Protein AF-A0A0G2G7Q8-F1 (afdb_monomer_lite)

Structure (mmCIF, N/CA/C/O backbone):
data_AF-A0A0G2G7Q8-F1
#
_entry.id   AF-A0A0G2G7Q8-F1
#
loop_
_atom_site.group_PDB
_atom_site.id
_atom_site.type_symbol
_atom_site.label_atom_id
_atom_site.label_alt_id
_atom_site.label_comp_id
_atom_site.label_asym_id
_atom_site.label_entity_id
_atom_site.label_seq_id
_atom_site.pdbx_PDB_ins_code
_atom_site.Cartn_x
_atom_site.Cartn_y
_atom_site.Cartn_z
_atom_site.occupancy
_atom_site.B_iso_or_equiv
_atom_site.auth_seq_id
_atom_site.auth_comp_id
_atom_site.auth_asym_id
_atom_site.auth_atom_id
_atom_site.pdbx_PDB_model_num
ATOM 1 N N . MET A 1 1 ? 34.595 -46.783 92.377 1.00 49.31 1 MET A N 1
ATOM 2 C CA . MET A 1 1 ? 34.638 -46.175 91.031 1.00 49.31 1 MET A CA 1
ATOM 3 C C . MET A 1 1 ? 33.370 -46.569 90.296 1.00 49.31 1 MET A C 1
ATOM 5 O O . MET A 1 1 ? 33.201 -47.749 90.044 1.00 49.31 1 MET A O 1
ATOM 9 N N . SER A 1 2 ? 32.476 -45.628 89.999 1.00 36.00 2 SER A N 1
ATOM 10 C CA . SER A 1 2 ? 31.637 -45.686 88.795 1.00 36.00 2 SER A CA 1
ATOM 11 C C . SER A 1 2 ? 31.012 -44.312 88.583 1.00 36.00 2 SER A C 1
ATOM 13 O O . SER A 1 2 ? 30.483 -43.715 89.517 1.00 36.00 2 SER A O 1
ATOM 15 N N . ALA A 1 3 ? 31.198 -43.805 87.373 1.00 39.19 3 ALA A N 1
ATOM 16 C CA . ALA A 1 3 ? 30.994 -42.434 86.949 1.00 39.19 3 ALA A CA 1
ATOM 17 C C . ALA A 1 3 ? 29.515 -42.079 86.729 1.00 39.19 3 ALA A C 1
ATOM 19 O O . ALA A 1 3 ? 28.705 -42.918 86.339 1.00 39.19 3 ALA A O 1
ATOM 20 N N . THR A 1 4 ? 29.195 -40.803 86.926 1.00 47.53 4 THR A N 1
ATOM 21 C CA . THR A 1 4 ? 27.983 -40.138 86.439 1.00 47.53 4 THR A CA 1
ATOM 22 C C . THR A 1 4 ? 28.027 -39.976 84.910 1.00 47.53 4 THR A C 1
ATOM 24 O O . THR A 1 4 ? 29.041 -39.500 84.395 1.00 47.53 4 THR A O 1
ATOM 27 N N . PRO A 1 5 ? 26.950 -40.297 84.164 1.00 52.66 5 PRO A N 1
ATOM 28 C CA . PRO A 1 5 ? 26.784 -39.867 82.778 1.00 52.66 5 PRO A CA 1
ATOM 29 C C . PRO A 1 5 ? 26.010 -38.530 82.667 1.00 52.66 5 PRO A C 1
ATOM 31 O O . PRO A 1 5 ? 25.337 -38.130 83.619 1.00 52.66 5 PRO A O 1
ATOM 34 N N . PRO A 1 6 ? 26.126 -37.821 81.524 1.00 49.38 6 PRO A N 1
ATOM 35 C CA . PRO A 1 6 ? 25.910 -36.376 81.422 1.00 49.38 6 PRO A CA 1
ATOM 36 C C . PRO A 1 6 ? 24.500 -35.948 80.965 1.00 49.38 6 PRO A C 1
ATOM 38 O O . PRO A 1 6 ? 23.664 -36.751 80.561 1.00 49.38 6 PRO A O 1
ATOM 41 N N . SER A 1 7 ? 24.288 -34.629 81.036 1.00 49.28 7 SER A N 1
ATOM 42 C CA . SER A 1 7 ? 23.071 -33.851 80.782 1.00 49.28 7 SER A CA 1
ATOM 43 C C . SER A 1 7 ? 22.406 -34.043 79.413 1.00 49.28 7 SER A C 1
ATOM 45 O O . SER A 1 7 ? 23.068 -34.107 78.378 1.00 49.28 7 SER A O 1
ATOM 47 N N . SER A 1 8 ? 21.073 -33.976 79.430 1.00 49.53 8 SER A N 1
ATOM 48 C CA . SER A 1 8 ? 20.151 -33.853 78.297 1.00 49.53 8 SER A CA 1
ATOM 49 C C . SER A 1 8 ? 20.511 -32.718 77.324 1.00 49.53 8 SER A C 1
ATOM 51 O O . SER A 1 8 ? 20.532 -31.551 77.716 1.00 49.53 8 SER A O 1
ATOM 53 N N . GLY A 1 9 ? 20.718 -33.047 76.047 1.00 52.66 9 GLY A N 1
ATOM 54 C CA . GLY A 1 9 ? 20.694 -32.072 74.950 1.00 52.66 9 GLY A CA 1
ATOM 55 C C . GLY A 1 9 ? 19.256 -31.651 74.595 1.00 52.66 9 GLY A C 1
ATOM 56 O O . GLY A 1 9 ? 18.321 -32.408 74.870 1.00 52.66 9 GLY A O 1
ATOM 57 N N . PRO A 1 10 ? 19.043 -30.463 74.000 1.00 52.91 10 PRO A N 1
ATOM 58 C CA . PRO A 1 10 ? 17.708 -30.006 73.627 1.00 52.91 10 PRO A CA 1
ATOM 59 C C . PRO A 1 10 ? 17.160 -30.866 72.478 1.00 52.91 10 PRO A C 1
ATOM 61 O O . PRO A 1 10 ? 17.842 -31.092 71.478 1.00 52.91 10 PRO A O 1
ATOM 64 N N . GLY A 1 11 ? 15.932 -31.367 72.639 1.00 56.50 11 GLY A N 1
ATOM 65 C CA . GLY A 1 11 ? 15.215 -32.114 71.604 1.00 56.50 11 GLY A CA 1
ATOM 66 C C . GLY A 1 11 ? 14.942 -31.275 70.344 1.00 56.50 11 GLY A C 1
ATOM 67 O O . GLY A 1 11 ? 15.096 -30.051 70.367 1.00 56.50 11 GLY A O 1
ATOM 68 N N . PRO A 1 12 ? 14.545 -31.913 69.229 1.00 54.25 12 PRO A N 1
ATOM 69 C CA . PRO A 1 12 ? 14.381 -31.236 67.949 1.00 54.25 12 PRO A CA 1
ATOM 70 C C . PRO A 1 12 ? 13.286 -30.164 68.027 1.00 54.25 12 PRO A C 1
ATOM 72 O O . PRO A 1 12 ? 12.197 -30.410 68.541 1.00 54.25 12 PRO A O 1
ATOM 75 N N . LEU A 1 13 ? 13.580 -28.974 67.496 1.00 55.88 13 LEU A N 1
ATOM 76 C CA . LEU A 1 13 ? 12.621 -27.879 67.350 1.00 55.88 13 LEU A CA 1
ATOM 77 C C . LEU A 1 13 ? 11.496 -28.309 66.398 1.00 55.88 13 LEU A C 1
ATOM 79 O O . LEU A 1 13 ? 11.631 -28.243 65.177 1.00 55.88 13 LEU A O 1
ATOM 83 N N . THR A 1 14 ? 10.375 -28.759 66.956 1.00 52.19 14 THR A N 1
ATOM 84 C CA . THR A 1 14 ? 9.129 -28.985 66.219 1.00 52.19 14 THR A CA 1
ATOM 85 C C . THR A 1 14 ? 8.563 -27.645 65.751 1.00 52.19 14 THR A C 1
ATOM 87 O O . THR A 1 14 ? 7.911 -26.934 66.514 1.00 52.19 14 THR A O 1
ATOM 90 N N . TYR A 1 15 ? 8.795 -27.299 64.484 1.00 55.34 15 TYR A N 1
ATOM 91 C CA . TYR A 1 15 ? 8.042 -26.248 63.803 1.00 55.34 15 TYR A CA 1
ATOM 92 C C . TYR A 1 15 ? 6.623 -26.760 63.545 1.00 55.34 15 TYR A C 1
ATOM 94 O O . TYR A 1 15 ? 6.392 -27.589 62.666 1.00 55.34 15 TYR A O 1
ATOM 102 N N . THR A 1 16 ? 5.661 -26.289 64.332 1.00 54.31 16 THR A N 1
ATOM 103 C CA . THR A 1 16 ? 4.241 -26.482 64.037 1.00 54.31 16 THR A CA 1
ATOM 104 C C . THR A 1 16 ? 3.874 -25.567 62.872 1.00 54.31 16 THR A C 1
ATOM 106 O O . THR A 1 16 ? 3.838 -24.347 63.013 1.00 54.31 16 THR A O 1
ATOM 109 N N . LEU A 1 17 ? 3.628 -26.153 61.697 1.00 53.44 17 LEU A N 1
ATOM 110 C CA . LEU A 1 17 ? 2.983 -25.456 60.585 1.00 53.44 17 LEU A CA 1
ATOM 111 C C . LEU A 1 17 ? 1.559 -25.104 61.026 1.00 53.44 17 LEU A C 1
ATOM 113 O O . LEU A 1 17 ? 0.657 -25.938 60.989 1.00 53.44 17 LEU A O 1
ATOM 117 N N . THR A 1 18 ? 1.361 -23.876 61.494 1.00 53.94 18 THR A N 1
ATOM 118 C CA . THR A 1 18 ? 0.029 -23.332 61.732 1.00 53.94 18 THR A CA 1
ATOM 119 C C . THR A 1 18 ? -0.669 -23.200 60.384 1.00 53.94 18 THR A C 1
ATOM 121 O O . THR A 1 18 ? -0.301 -22.377 59.546 1.00 53.94 18 THR A O 1
ATOM 124 N N . HIS A 1 19 ? -1.672 -24.049 60.143 1.00 59.44 19 HIS A N 1
ATOM 125 C CA . HIS A 1 19 ? -2.575 -23.853 59.017 1.00 59.44 19 HIS A CA 1
ATOM 126 C C . HIS A 1 19 ? -3.175 -22.443 59.117 1.00 59.44 19 HIS A C 1
ATOM 128 O O . HIS A 1 19 ? -3.567 -22.034 60.216 1.00 59.44 19 HIS A O 1
ATOM 134 N N . PRO A 1 20 ? -3.231 -21.680 58.011 1.00 62.59 20 PRO A N 1
ATOM 135 C CA . PRO A 1 20 ? -3.850 -20.367 58.039 1.00 62.59 20 PRO A CA 1
ATOM 136 C C . PRO A 1 20 ? -5.294 -20.518 58.541 1.00 62.59 20 PRO A C 1
ATOM 138 O O . PRO A 1 20 ? -5.969 -21.481 58.163 1.00 62.59 20 PRO A O 1
ATOM 141 N N . PRO A 1 21 ? -5.768 -19.615 59.416 1.00 67.62 21 PRO A N 1
ATOM 142 C CA . PRO A 1 21 ? -7.103 -19.721 59.984 1.00 67.62 21 PRO A CA 1
ATOM 143 C C . PRO A 1 21 ? -8.134 -19.751 58.854 1.00 67.62 21 PRO A C 1
ATOM 145 O O . PRO A 1 21 ? -8.119 -18.894 57.967 1.00 67.62 21 PRO A O 1
ATOM 148 N N . THR A 1 22 ? -9.028 -20.742 58.877 1.00 67.88 22 THR A N 1
ATOM 149 C CA . THR A 1 22 ? -10.177 -20.789 57.968 1.00 67.88 22 THR A CA 1
ATOM 150 C C . THR A 1 22 ? -10.951 -19.477 58.095 1.00 67.88 22 THR A C 1
ATOM 152 O O . THR A 1 22 ? -11.294 -19.099 59.221 1.00 67.88 22 THR A O 1
ATOM 155 N N . PRO A 1 23 ? -11.208 -18.761 56.985 1.00 68.56 23 PRO A N 1
ATOM 156 C CA . PRO A 1 23 ? -11.883 -17.476 57.042 1.00 68.56 23 PRO A CA 1
ATOM 157 C C . PRO A 1 23 ? -13.247 -17.656 57.703 1.00 68.56 23 PRO A C 1
ATOM 159 O O . PRO A 1 23 ? -14.003 -18.568 57.365 1.00 68.56 23 PRO A O 1
ATOM 162 N N . THR A 1 24 ? -13.562 -16.794 58.667 1.00 81.00 24 THR A N 1
ATOM 163 C CA . THR A 1 24 ? -14.881 -16.788 59.302 1.00 81.00 24 THR A CA 1
ATOM 164 C C . THR A 1 24 ? -15.963 -16.560 58.238 1.00 81.00 24 THR A C 1
ATOM 166 O O . THR A 1 24 ? -15.704 -15.884 57.239 1.00 81.00 24 THR A O 1
ATOM 169 N N . PRO A 1 25 ? -17.194 -17.071 58.419 1.00 82.62 25 PRO A N 1
ATOM 170 C CA . PRO A 1 25 ? -18.270 -16.899 57.437 1.00 82.62 25 PRO A CA 1
ATOM 171 C C . PRO A 1 25 ? -18.542 -15.421 57.099 1.00 82.62 25 PRO A C 1
ATOM 173 O O . PRO A 1 25 ? -18.862 -15.099 55.958 1.00 82.62 25 PRO A O 1
ATOM 176 N N . ALA A 1 26 ? -18.324 -14.509 58.053 1.00 80.94 26 ALA A N 1
ATOM 177 C CA . ALA A 1 26 ? -18.388 -13.065 57.828 1.00 80.94 26 ALA A CA 1
ATOM 178 C C . ALA A 1 26 ? -17.269 -12.547 56.903 1.00 80.94 26 ALA A C 1
ATOM 180 O O . ALA A 1 26 ? -17.533 -11.734 56.020 1.00 80.94 26 ALA A O 1
ATOM 181 N N . LEU A 1 27 ? -16.034 -13.040 57.063 1.00 84.06 27 LEU A N 1
ATOM 182 C CA . LEU A 1 27 ? -14.913 -12.695 56.187 1.00 84.06 27 LEU A CA 1
ATOM 183 C C . LEU A 1 27 ? -15.110 -13.275 54.780 1.00 84.06 27 LEU A C 1
ATOM 185 O O . LEU A 1 27 ? -14.869 -12.580 53.798 1.00 84.06 27 LEU A O 1
ATOM 189 N N . ALA A 1 28 ? -15.606 -14.510 54.670 1.00 83.25 28 ALA A N 1
ATOM 190 C CA . ALA A 1 28 ? -15.939 -15.121 53.385 1.00 83.25 28 ALA A CA 1
ATOM 191 C C . ALA A 1 28 ? -17.030 -14.326 52.645 1.00 83.25 28 ALA A C 1
ATOM 193 O O . ALA A 1 28 ? -16.873 -14.019 51.464 1.00 83.25 28 ALA A O 1
ATOM 194 N N . LEU A 1 29 ? -18.094 -13.917 53.346 1.00 89.19 29 LEU A N 1
ATOM 195 C CA . LEU A 1 29 ? -19.149 -13.076 52.778 1.00 89.19 29 LEU A CA 1
ATOM 196 C C . LEU A 1 29 ? -18.618 -11.699 52.355 1.00 89.19 29 LEU A C 1
ATOM 198 O O . LEU A 1 29 ? -18.940 -11.234 51.265 1.00 89.19 29 LEU A O 1
ATOM 202 N N . ALA A 1 30 ? -17.769 -11.068 53.170 1.00 89.19 30 ALA A N 1
ATOM 203 C CA . ALA A 1 30 ? -17.143 -9.791 52.831 1.00 89.19 30 ALA A CA 1
ATOM 204 C C . ALA A 1 30 ? -16.251 -9.897 51.582 1.00 89.19 30 ALA A C 1
ATOM 206 O O . ALA A 1 30 ? -16.303 -9.020 50.721 1.00 89.19 30 ALA A O 1
ATOM 207 N N . ILE A 1 31 ? -15.486 -10.985 51.440 1.00 89.19 31 ILE A N 1
ATOM 208 C CA . ILE A 1 31 ? -14.676 -11.261 50.244 1.00 89.19 31 ILE A CA 1
ATOM 209 C C . ILE A 1 31 ? -15.574 -11.444 49.015 1.00 89.19 31 ILE A C 1
ATOM 211 O O . ILE A 1 31 ? -15.288 -10.872 47.967 1.00 89.19 31 ILE A O 1
ATOM 215 N N . ILE A 1 32 ? -16.674 -12.192 49.132 1.00 91.25 32 ILE A N 1
ATOM 216 C CA . ILE A 1 32 ? -17.623 -12.394 48.026 1.00 91.25 32 ILE A CA 1
ATOM 217 C C . ILE A 1 32 ? -18.260 -11.065 47.608 1.00 91.25 32 ILE A C 1
ATOM 219 O O . ILE A 1 32 ? -18.296 -10.756 46.420 1.00 91.25 32 ILE A O 1
ATOM 223 N N . LEU A 1 33 ? -18.721 -10.254 48.561 1.00 92.81 33 LEU A N 1
ATOM 224 C CA . LEU A 1 33 ? -19.310 -8.944 48.274 1.00 92.81 33 LEU A CA 1
ATOM 225 C C . LEU A 1 33 ? -18.294 -7.992 47.637 1.00 92.81 33 LEU A C 1
ATOM 227 O O . LEU A 1 33 ? -18.633 -7.292 46.686 1.00 92.81 33 LEU A O 1
ATOM 231 N N . LEU A 1 34 ? -17.043 -8.006 48.106 1.00 93.19 34 LEU A N 1
ATOM 232 C CA . LEU A 1 34 ? -15.957 -7.240 47.504 1.00 93.19 34 LEU A CA 1
ATOM 233 C C . LEU A 1 34 ? -15.685 -7.696 46.066 1.00 93.19 34 LEU A C 1
ATOM 235 O O . LEU A 1 34 ? -15.544 -6.855 45.184 1.00 93.19 34 LEU A O 1
ATOM 239 N N . LEU A 1 35 ? -15.653 -9.007 45.811 1.00 91.00 35 LEU A N 1
ATOM 240 C CA . LEU A 1 35 ? -15.474 -9.563 44.469 1.00 91.00 35 LEU A CA 1
ATOM 241 C C . LEU A 1 35 ? -16.635 -9.197 43.544 1.00 91.00 35 LEU A C 1
ATOM 243 O O . LEU A 1 35 ? -16.388 -8.804 42.410 1.00 91.00 35 LEU A O 1
ATOM 247 N N . LEU A 1 36 ? -17.881 -9.271 44.017 1.00 91.69 36 LEU A N 1
ATOM 248 C CA . LEU A 1 36 ? -19.061 -8.872 43.246 1.00 91.69 36 LEU A CA 1
ATOM 249 C C . LEU A 1 36 ? -19.060 -7.371 42.949 1.00 91.69 36 LEU A C 1
ATOM 251 O O . LEU A 1 36 ? -19.348 -6.973 41.823 1.00 91.69 36 LEU A O 1
ATOM 255 N N . PHE A 1 37 ? -18.689 -6.539 43.924 1.00 91.38 37 PHE A N 1
ATOM 256 C CA . PHE A 1 37 ? -18.538 -5.099 43.733 1.00 91.38 37 PHE A CA 1
ATOM 257 C C . PHE A 1 37 ? -17.427 -4.779 42.727 1.00 91.38 37 PHE A C 1
ATOM 259 O O . PHE A 1 37 ? -17.620 -3.949 41.837 1.00 91.38 37 PHE A O 1
ATOM 266 N N . LEU A 1 38 ? -16.286 -5.468 42.818 1.00 86.25 38 LEU A N 1
ATOM 267 C CA . LEU A 1 38 ? -15.180 -5.324 41.874 1.00 86.25 38 LEU A CA 1
ATOM 268 C C . LEU A 1 38 ? -15.606 -5.770 40.467 1.00 86.25 38 LEU A C 1
ATOM 270 O O . LEU A 1 38 ? -15.371 -5.065 39.493 1.00 86.25 38 LEU A O 1
ATOM 274 N N . LEU A 1 39 ? -16.301 -6.903 40.350 1.00 82.69 39 LEU A N 1
ATOM 275 C CA . LEU A 1 39 ? -16.820 -7.406 39.079 1.00 82.69 39 LEU A CA 1
ATOM 276 C C . LEU A 1 39 ? -17.833 -6.427 38.470 1.00 82.69 39 LEU A C 1
ATOM 278 O O . LEU A 1 39 ? -17.778 -6.152 37.276 1.00 82.69 39 LEU A O 1
ATOM 282 N N . HIS A 1 40 ? -18.722 -5.860 39.288 1.00 82.81 40 HIS A N 1
ATOM 283 C CA . HIS A 1 40 ? -19.727 -4.892 38.858 1.00 82.81 40 HIS A CA 1
ATOM 284 C C . HIS A 1 40 ? -19.124 -3.542 38.453 1.00 82.81 40 HIS A C 1
ATOM 286 O O . HIS A 1 40 ? -19.565 -2.941 37.4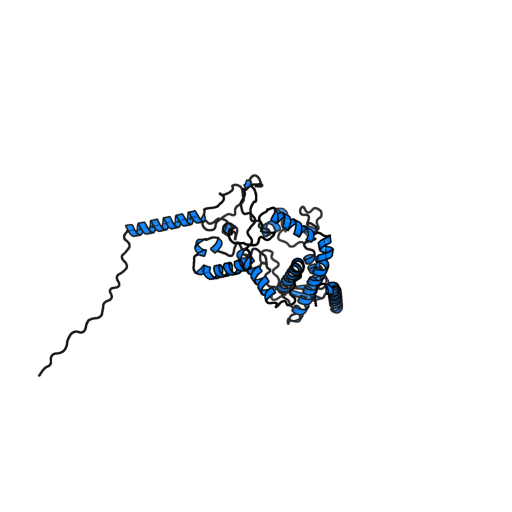76 1.00 82.81 40 HIS A O 1
ATOM 292 N N . THR A 1 41 ? -18.104 -3.056 39.164 1.00 78.94 41 THR A N 1
ATOM 293 C CA . THR A 1 41 ? -17.395 -1.822 38.787 1.00 78.94 41 THR A CA 1
ATOM 294 C C . THR A 1 41 ? -16.586 -2.016 37.511 1.00 78.94 41 THR A C 1
ATOM 296 O O . THR A 1 41 ? -16.630 -1.155 36.635 1.00 78.94 41 THR A O 1
ATOM 299 N N . LEU A 1 42 ? -15.921 -3.164 37.349 1.00 73.06 42 LEU A N 1
ATOM 300 C CA . LEU A 1 42 ? -15.232 -3.517 36.107 1.00 73.06 42 LEU A CA 1
ATOM 301 C C . LEU A 1 42 ? -16.197 -3.692 34.937 1.00 73.06 42 LEU A C 1
ATOM 303 O O . LEU A 1 42 ? -15.909 -3.207 33.847 1.00 73.06 42 LEU A O 1
ATOM 307 N N . TYR A 1 43 ? -17.351 -4.319 35.171 1.00 69.75 43 TYR A N 1
ATOM 308 C CA . TYR A 1 43 ? -18.438 -4.397 34.202 1.00 69.75 43 TYR A CA 1
ATOM 309 C C . TYR A 1 43 ? -18.902 -2.988 33.831 1.00 69.75 43 TYR A C 1
ATOM 311 O O . TYR A 1 43 ? -18.799 -2.589 32.685 1.00 69.75 43 TYR A O 1
ATOM 319 N N . THR A 1 44 ? -19.312 -2.161 34.787 1.00 70.06 44 THR A N 1
ATOM 320 C CA . THR A 1 44 ? -19.816 -0.813 34.488 1.00 70.06 44 THR A CA 1
ATOM 321 C C . THR A 1 44 ? -18.785 0.030 33.732 1.00 70.06 44 THR A C 1
ATOM 323 O O . THR A 1 44 ? -19.129 0.656 32.736 1.00 70.06 44 THR A O 1
ATOM 326 N N . HIS A 1 45 ? -17.509 -0.019 34.123 1.00 68.75 45 HIS A N 1
ATOM 327 C CA . HIS A 1 45 ? -16.439 0.708 33.438 1.00 68.75 45 HIS A CA 1
ATOM 328 C C . HIS A 1 45 ? -16.146 0.182 32.021 1.00 68.75 45 HIS A C 1
ATOM 330 O O . HIS A 1 45 ? -15.806 0.964 31.137 1.00 68.75 45 HIS A O 1
ATOM 336 N N . ALA A 1 46 ? -16.294 -1.124 31.781 1.00 57.69 46 ALA A N 1
ATOM 337 C CA . ALA A 1 46 ? -16.147 -1.705 30.446 1.00 57.69 46 ALA A CA 1
ATOM 338 C C . ALA A 1 46 ? -17.310 -1.334 29.500 1.00 57.69 46 ALA A C 1
ATOM 340 O O . ALA A 1 46 ? -17.123 -1.331 28.287 1.00 57.69 46 ALA A O 1
ATOM 341 N N . TYR A 1 47 ? -18.489 -0.999 30.040 1.00 57.28 47 TYR A N 1
ATOM 342 C CA . TYR A 1 47 ? -19.708 -0.710 29.268 1.00 57.28 47 TYR A CA 1
ATOM 343 C C . TYR A 1 47 ? -20.095 0.769 29.210 1.00 57.28 47 TYR A C 1
ATOM 345 O O . TYR A 1 47 ? -21.043 1.126 28.509 1.00 57.28 47 TYR A O 1
ATOM 353 N N . THR A 1 48 ? -19.399 1.649 29.928 1.00 60.34 48 THR A N 1
ATOM 354 C CA . THR A 1 48 ? -19.582 3.093 29.766 1.00 60.34 48 THR A CA 1
ATOM 355 C C . THR A 1 48 ? -19.097 3.521 28.385 1.00 60.34 48 THR A C 1
ATOM 357 O O . THR A 1 48 ? -17.905 3.448 28.093 1.00 60.34 48 THR A O 1
ATOM 360 N N . THR A 1 49 ? -20.018 3.981 27.541 1.00 57.16 49 THR A N 1
ATOM 361 C CA . THR A 1 49 ? -19.723 4.548 26.222 1.00 57.16 49 THR A CA 1
ATOM 362 C C . THR A 1 49 ? -20.029 6.046 26.211 1.00 57.16 49 THR A C 1
ATOM 364 O O . THR A 1 49 ? -20.945 6.505 26.891 1.00 57.16 49 THR A O 1
ATOM 367 N N . ASP A 1 50 ? -19.291 6.818 25.406 1.00 58.78 50 ASP A N 1
ATOM 368 C CA . ASP A 1 50 ? -19.561 8.257 25.225 1.00 58.78 50 ASP A CA 1
ATOM 369 C C . ASP A 1 50 ? -20.921 8.516 24.549 1.00 58.78 50 ASP A C 1
ATOM 371 O O . ASP A 1 50 ? -21.523 9.579 24.716 1.00 58.78 50 ASP A O 1
ATOM 375 N N . HIS A 1 51 ? -21.409 7.541 23.774 1.00 61.81 51 HIS A N 1
ATOM 376 C CA . HIS A 1 51 ? -22.684 7.596 23.069 1.00 61.81 51 HIS A CA 1
ATOM 377 C C . HIS A 1 51 ? -23.480 6.302 23.309 1.00 61.81 51 HIS A C 1
ATOM 379 O O . HIS A 1 51 ? -22.920 5.216 23.118 1.00 61.81 51 HIS A O 1
ATOM 385 N N . PRO A 1 52 ? -24.763 6.383 23.711 1.00 64.75 52 PRO A N 1
ATOM 386 C CA . PRO A 1 52 ? -25.623 5.212 23.851 1.00 64.75 52 PRO A CA 1
ATOM 387 C C . PRO A 1 52 ? -25.875 4.551 22.489 1.00 64.75 52 PRO A C 1
ATOM 389 O O . PRO A 1 52 ? -25.699 5.174 21.440 1.00 64.75 52 PRO A O 1
ATOM 392 N N . ARG A 1 53 ? -26.305 3.283 22.515 1.00 66.25 53 ARG A N 1
ATOM 393 C CA . ARG A 1 53 ? -26.622 2.497 21.313 1.00 66.25 53 ARG A CA 1
ATOM 394 C C . ARG A 1 53 ? -27.576 3.265 20.393 1.00 66.25 53 ARG A C 1
ATOM 396 O O . ARG A 1 53 ? -28.604 3.758 20.856 1.00 66.25 53 ARG A O 1
ATOM 403 N N . ILE A 1 54 ? -27.248 3.329 19.102 1.00 70.31 54 ILE A N 1
ATOM 404 C CA . ILE A 1 54 ? -28.056 4.013 18.085 1.00 70.31 54 ILE A CA 1
ATOM 405 C C . ILE A 1 54 ? -28.960 2.969 17.406 1.00 70.31 54 ILE A C 1
ATOM 407 O O . ILE A 1 54 ? -28.442 2.080 16.728 1.00 70.31 54 ILE A O 1
ATOM 411 N N . PRO A 1 55 ? -30.293 3.031 17.574 1.00 65.31 55 PRO A N 1
ATOM 412 C CA . PRO A 1 55 ? -31.206 2.076 16.948 1.00 65.31 55 PRO A CA 1
ATOM 413 C C . PRO A 1 55 ? -31.154 2.153 15.416 1.00 65.31 55 PRO A C 1
ATOM 415 O O . PRO A 1 55 ? -31.084 3.245 14.859 1.00 65.31 55 PRO A O 1
ATOM 418 N N . GLY A 1 56 ? -31.242 1.004 14.738 1.00 64.19 56 GLY A N 1
ATOM 419 C CA . GLY A 1 56 ? -31.333 0.925 13.272 1.00 64.19 56 GLY A CA 1
ATOM 420 C C . GLY A 1 56 ? -29.997 0.815 12.529 1.00 64.19 56 GLY A C 1
ATOM 421 O O . GLY A 1 56 ? -30.007 0.566 11.330 1.00 64.19 56 GLY A O 1
ATOM 422 N N . ILE A 1 57 ? -28.856 0.937 13.216 1.00 61.75 57 ILE A N 1
ATOM 423 C CA . ILE A 1 57 ? -27.545 0.645 12.617 1.00 61.75 57 ILE A CA 1
ATOM 424 C C . ILE A 1 57 ? -27.291 -0.871 12.682 1.00 61.75 57 ILE A C 1
ATOM 426 O O . ILE A 1 57 ? -27.419 -1.445 13.767 1.00 61.75 57 ILE A O 1
ATOM 430 N N . PRO A 1 58 ? -26.926 -1.534 11.567 1.00 55.03 58 PRO A N 1
ATOM 431 C CA . PRO A 1 58 ? -26.527 -2.936 11.585 1.00 55.03 58 PRO A CA 1
ATOM 432 C C . PRO A 1 58 ? -25.308 -3.149 12.492 1.00 55.03 58 PRO A C 1
ATOM 434 O O . PRO A 1 58 ? -24.256 -2.541 12.300 1.00 55.03 58 PRO A O 1
ATOM 437 N N . GLU A 1 59 ? -25.447 -4.037 13.471 1.00 53.28 59 GLU A N 1
ATOM 438 C CA . GLU A 1 59 ? -24.389 -4.449 14.394 1.00 53.28 59 GLU A CA 1
ATOM 439 C C . GLU A 1 59 ? -24.183 -5.963 14.252 1.00 53.28 59 GLU A C 1
ATOM 441 O O . GLU A 1 59 ? -25.169 -6.702 14.162 1.00 53.28 59 GLU A O 1
ATOM 446 N N . PRO A 1 60 ? -22.944 -6.473 14.245 1.00 46.38 60 PRO A N 1
ATOM 447 C CA . PRO A 1 60 ? -22.754 -7.918 14.148 1.00 46.38 60 PRO A CA 1
ATOM 448 C C . PRO A 1 60 ? -23.224 -8.701 15.356 1.00 46.38 60 PRO A C 1
ATOM 450 O O . PRO A 1 60 ? -23.103 -8.275 16.505 1.00 46.38 60 PRO A O 1
ATOM 453 N N . ALA A 1 61 ? -23.762 -9.881 15.061 1.00 44.78 61 ALA A N 1
ATOM 454 C CA . ALA A 1 61 ? -24.292 -10.800 16.050 1.00 44.78 61 ALA A CA 1
ATOM 455 C C . ALA A 1 61 ? -23.169 -11.382 16.925 1.00 44.78 61 ALA A C 1
ATOM 457 O O . ALA A 1 61 ? -22.104 -11.726 16.424 1.00 44.78 61 ALA A O 1
ATOM 458 N N . GLY A 1 62 ? -23.426 -11.552 18.228 1.00 49.16 62 GLY A N 1
ATOM 459 C CA . GLY A 1 62 ? -22.495 -12.230 19.146 1.00 49.16 62 GLY A CA 1
ATOM 460 C C . GLY A 1 62 ? -21.590 -11.315 19.977 1.00 49.16 62 GLY A C 1
ATOM 461 O O . GLY A 1 62 ? -20.536 -11.750 20.437 1.00 49.16 62 GLY A O 1
ATOM 462 N N . ALA A 1 63 ? -21.980 -10.058 20.193 1.00 48.59 63 ALA A N 1
ATOM 463 C CA . ALA A 1 63 ? -21.236 -9.134 21.041 1.00 48.59 63 ALA A CA 1
ATOM 464 C C . ALA A 1 63 ? -21.012 -9.685 22.455 1.00 48.59 63 ALA A C 1
ATOM 466 O O . ALA A 1 63 ? -21.957 -9.968 23.194 1.00 48.59 63 ALA A O 1
ATOM 467 N N . VAL A 1 64 ? -19.743 -9.795 22.849 1.00 50.38 64 VAL A N 1
ATOM 468 C CA . VAL A 1 64 ? -19.375 -10.210 24.200 1.00 50.38 64 VAL A CA 1
ATOM 469 C C . VAL A 1 64 ? -19.185 -8.965 25.041 1.00 50.38 64 VAL A C 1
ATOM 471 O O . VAL A 1 64 ? -18.249 -8.196 24.837 1.00 50.38 64 VAL A O 1
ATOM 474 N N . ALA A 1 65 ? -20.064 -8.834 26.024 1.00 44.47 65 ALA A N 1
ATOM 475 C CA . ALA A 1 65 ? -19.962 -8.052 27.243 1.00 44.47 65 ALA A CA 1
ATOM 476 C C . ALA A 1 65 ? -18.687 -7.211 27.468 1.00 44.47 65 ALA A C 1
ATOM 478 O O . ALA A 1 65 ? -18.726 -5.993 27.570 1.00 44.47 65 ALA A O 1
ATOM 479 N N . PHE A 1 66 ? -17.542 -7.880 27.569 1.00 45.03 66 PHE A N 1
ATOM 480 C CA . PHE A 1 66 ? -16.280 -7.293 28.008 1.00 45.03 66 PHE A CA 1
ATOM 481 C C . PHE A 1 66 ? -15.439 -6.658 26.883 1.00 45.03 66 PHE A C 1
ATOM 483 O O . PHE A 1 66 ? -14.563 -5.850 27.163 1.00 45.03 66 PHE A O 1
ATOM 490 N N . TYR A 1 67 ? -15.687 -7.017 25.618 1.00 48.22 67 TYR A N 1
ATOM 491 C CA . TYR A 1 67 ? -14.914 -6.555 24.450 1.00 48.22 67 TYR A CA 1
ATOM 492 C C . TYR A 1 67 ? -15.794 -5.878 23.375 1.00 48.22 67 TYR A C 1
ATOM 494 O O . TYR A 1 67 ? -15.281 -5.454 22.337 1.00 48.22 67 TYR A O 1
ATOM 502 N N . GLY A 1 68 ? -17.111 -5.788 23.608 1.00 50.03 68 GLY A N 1
ATOM 503 C CA . GLY A 1 68 ? -18.098 -5.199 22.702 1.00 50.03 68 GLY A CA 1
ATOM 504 C C . GLY A 1 68 ? -18.446 -6.072 21.489 1.00 50.03 68 GLY A C 1
ATOM 505 O O . GLY A 1 68 ? -18.156 -7.268 21.437 1.00 50.03 68 GLY A O 1
ATOM 506 N N . HIS A 1 69 ? -19.062 -5.446 20.482 1.00 43.91 69 HIS A N 1
ATOM 507 C CA . HIS A 1 69 ? -19.398 -6.076 19.192 1.00 43.91 69 HIS A CA 1
ATOM 508 C C . HIS A 1 69 ? -18.153 -6.318 18.346 1.00 43.91 69 HIS A C 1
ATOM 510 O O . HIS A 1 69 ? -18.204 -6.977 17.320 1.00 43.91 69 HIS A O 1
ATOM 516 N N . LEU A 1 70 ? -17.018 -5.781 18.777 1.00 45.00 70 LEU A N 1
ATOM 517 C CA . LEU A 1 70 ? -15.877 -5.610 17.914 1.00 45.00 70 LEU A CA 1
ATOM 518 C C . LEU A 1 70 ? -15.101 -6.907 17.759 1.00 45.00 70 LEU A C 1
ATOM 520 O O . LEU A 1 70 ? -14.741 -7.246 16.658 1.00 45.00 70 LEU A O 1
ATOM 524 N N . ARG A 1 71 ? -15.008 -7.766 18.777 1.00 41.94 71 ARG A N 1
ATOM 525 C CA . ARG A 1 71 ? -14.545 -9.150 18.549 1.00 41.94 71 ARG A CA 1
ATOM 526 C C . ARG A 1 71 ? -15.542 -10.021 17.765 1.00 41.94 71 ARG A C 1
ATOM 528 O O . ARG A 1 71 ? -15.121 -11.027 17.208 1.00 41.94 71 ARG A O 1
ATOM 535 N N . ALA A 1 72 ? -16.820 -9.637 17.704 1.00 39.69 72 ALA A N 1
ATOM 536 C CA . ALA A 1 72 ? -17.846 -10.296 16.884 1.00 39.69 72 ALA A CA 1
ATOM 537 C C . ALA A 1 72 ? -17.876 -9.774 15.426 1.00 39.69 72 ALA A C 1
ATOM 539 O O . ALA A 1 72 ? -18.298 -10.484 14.521 1.00 39.69 72 ALA A O 1
ATOM 540 N N . LEU A 1 73 ? -17.370 -8.555 15.210 1.00 38.47 73 LEU A N 1
ATOM 541 C CA . LEU A 1 73 ? -17.006 -7.923 13.933 1.00 38.47 73 LEU A CA 1
ATOM 542 C C . LEU A 1 73 ? -15.612 -8.334 13.432 1.00 38.47 73 LEU A C 1
ATOM 544 O O . LEU A 1 73 ? -15.287 -8.095 12.272 1.00 38.47 73 LEU A O 1
ATOM 548 N N . GLY A 1 74 ? -14.780 -8.883 14.319 1.00 46.59 74 GLY A N 1
ATOM 549 C CA . GLY A 1 74 ? -13.336 -8.686 14.241 1.00 46.59 74 GLY A CA 1
ATOM 550 C C . GLY A 1 74 ? -12.944 -7.256 14.656 1.00 46.59 74 GLY A C 1
ATOM 551 O O . GLY A 1 74 ? -13.516 -6.271 14.206 1.00 46.59 74 GLY A O 1
ATOM 552 N N . ASP A 1 75 ? -11.980 -7.147 15.568 1.00 42.53 75 ASP A N 1
ATOM 553 C CA . ASP A 1 75 ? -10.969 -6.102 15.537 1.00 42.53 75 ASP A CA 1
ATOM 554 C C . ASP A 1 75 ? -11.382 -4.607 15.369 1.00 42.53 75 ASP A C 1
ATOM 556 O O . ASP A 1 75 ? -11.048 -4.035 14.334 1.00 42.53 75 ASP A O 1
ATOM 560 N N . ASP A 1 76 ? -12.006 -3.933 16.365 1.00 41.50 76 ASP A N 1
ATOM 561 C CA . ASP A 1 76 ? -12.063 -2.439 16.490 1.00 41.50 76 ASP A CA 1
ATOM 562 C C . ASP A 1 76 ? -12.453 -1.845 17.865 1.00 41.50 76 ASP A C 1
ATOM 564 O O . ASP A 1 76 ? -13.227 -2.424 18.590 1.00 41.50 76 ASP A O 1
ATOM 568 N N . HIS A 1 77 ? -11.823 -0.760 18.348 1.00 45.88 77 HIS A N 1
ATOM 569 C CA . HIS A 1 77 ? -12.137 -0.058 19.620 1.00 45.88 77 HIS A CA 1
ATOM 570 C C . HIS A 1 77 ? -11.535 1.363 19.608 1.00 45.88 77 HIS A C 1
ATOM 572 O O . HIS A 1 77 ? -10.547 1.675 20.280 1.00 45.88 77 HIS A O 1
ATOM 578 N N . PRO A 1 78 ? -12.161 2.283 18.867 1.00 38.03 78 PRO A N 1
ATOM 579 C CA . PRO A 1 78 ? -11.643 3.619 18.585 1.00 38.03 78 PRO A CA 1
ATOM 580 C C . PRO A 1 78 ? -11.694 4.614 19.755 1.00 38.03 78 PRO A C 1
ATOM 582 O O . PRO A 1 78 ? -11.434 5.801 19.557 1.00 38.03 78 PRO A O 1
ATOM 585 N N . SER A 1 79 ? -12.045 4.192 20.967 1.00 30.48 79 SER A N 1
ATOM 586 C CA . SER A 1 79 ? -12.459 5.126 22.026 1.00 30.48 79 SER A CA 1
ATOM 587 C C . SER A 1 79 ? -11.356 5.511 23.020 1.00 30.48 79 SER A C 1
ATOM 589 O O . SER A 1 79 ? -11.622 6.235 23.972 1.00 30.48 79 SER A O 1
ATOM 591 N N . ALA A 1 80 ? -10.099 5.094 22.819 1.00 35.56 80 ALA A N 1
ATOM 592 C CA . ALA A 1 80 ? -9.025 5.348 23.793 1.00 35.56 80 ALA A CA 1
ATOM 593 C C . ALA A 1 80 ? -7.743 5.991 23.233 1.00 35.56 80 ALA A C 1
ATOM 595 O O . ALA A 1 80 ? -6.686 5.854 23.850 1.00 35.56 80 ALA A O 1
ATOM 596 N N . PHE A 1 81 ? -7.808 6.734 22.122 1.00 30.50 81 PHE A N 1
ATOM 597 C CA . PHE A 1 81 ? -6.642 7.473 21.616 1.00 30.50 81 PHE A CA 1
ATOM 598 C C . PHE A 1 81 ? -6.928 8.960 21.385 1.00 30.50 81 PHE A C 1
ATOM 600 O O . PHE A 1 81 ? -6.929 9.468 20.266 1.00 30.50 81 PHE A O 1
ATOM 607 N N . GLN A 1 82 ? -7.163 9.684 22.482 1.00 33.88 82 GLN A N 1
ATOM 608 C CA . GLN A 1 82 ? -7.203 11.143 22.469 1.00 33.88 82 GLN A CA 1
ATOM 609 C C . GLN A 1 82 ? -6.501 11.713 23.710 1.00 33.88 82 GLN A C 1
ATOM 611 O O . GLN A 1 82 ? -7.134 12.042 24.711 1.00 33.88 82 GLN A O 1
ATOM 616 N N . ARG A 1 83 ? -5.163 11.779 23.634 1.00 31.69 83 ARG A N 1
ATOM 617 C CA . ARG A 1 83 ? -4.265 12.792 24.232 1.00 31.69 83 ARG A CA 1
ATOM 618 C C . ARG A 1 83 ? -2.815 12.348 24.013 1.00 31.69 83 ARG A C 1
ATOM 620 O O . ARG A 1 83 ? -2.318 11.480 24.719 1.00 31.69 83 ARG A O 1
ATOM 627 N N . GLY A 1 84 ? -2.161 12.951 23.022 1.00 32.91 84 GLY A N 1
ATOM 628 C CA . GLY A 1 84 ? -0.754 12.705 22.703 1.00 32.91 84 GLY A CA 1
ATOM 629 C C . GLY A 1 84 ? -0.514 12.573 21.204 1.00 32.91 84 GLY A C 1
ATOM 630 O O . GLY A 1 84 ? -0.218 11.486 20.729 1.00 32.91 84 GLY A O 1
ATOM 631 N N . SER A 1 85 ? -0.679 13.669 20.464 1.00 30.80 85 SER A N 1
ATOM 632 C CA . SER A 1 85 ? -0.108 13.794 19.121 1.00 30.80 85 SER A CA 1
ATOM 633 C C . SER A 1 85 ? 0.188 15.265 18.834 1.00 30.80 85 SER A C 1
ATOM 635 O O . SER A 1 85 ? -0.738 16.082 18.836 1.00 30.80 85 SER A O 1
ATOM 637 N N . GLN A 1 86 ? 1.452 15.615 18.628 1.00 33.62 86 GLN A N 1
ATOM 638 C CA . GLN A 1 86 ? 1.904 16.968 18.290 1.00 33.62 86 GLN A CA 1
ATOM 639 C C . GLN A 1 86 ? 2.368 16.964 16.828 1.00 33.62 86 GLN A C 1
ATOM 641 O O . GLN A 1 86 ? 3.560 16.972 16.541 1.00 33.62 86 GLN A O 1
ATOM 646 N N . GLY A 1 87 ? 1.398 16.955 15.904 1.00 42.25 87 GLY A N 1
ATOM 647 C CA . GLY A 1 87 ? 1.675 16.897 14.463 1.00 42.25 87 GLY A CA 1
ATOM 648 C C . GLY A 1 87 ? 0.516 16.327 13.642 1.00 42.25 87 GLY A C 1
ATOM 649 O O . GLY A 1 87 ? 0.465 15.165 13.246 1.00 42.25 87 GLY A O 1
ATOM 650 N N . ALA A 1 88 ? -0.456 17.176 13.322 1.00 43.09 88 ALA A N 1
ATOM 651 C CA . ALA A 1 88 ? -1.597 16.756 12.520 1.00 43.09 88 ALA A CA 1
ATOM 652 C C . ALA A 1 88 ? -1.241 16.678 11.017 1.00 43.09 88 ALA A C 1
ATOM 654 O O . ALA A 1 88 ? -1.037 17.709 10.357 1.00 43.09 88 ALA A O 1
ATOM 655 N N . THR A 1 89 ? -1.216 15.462 10.453 1.00 55.75 89 THR A N 1
ATOM 656 C CA . THR A 1 89 ? -1.184 15.250 8.991 1.00 55.75 89 THR A CA 1
ATOM 657 C C . THR A 1 89 ? -2.519 15.664 8.366 1.00 55.75 89 THR A C 1
ATOM 659 O O . THR A 1 89 ? -3.530 15.769 9.059 1.00 55.75 89 THR A O 1
ATOM 662 N N . ILE A 1 90 ? -2.579 15.892 7.052 1.00 57.06 90 ILE A N 1
ATOM 663 C CA . ILE A 1 90 ? -3.838 16.270 6.378 1.00 57.06 90 ILE A CA 1
ATOM 664 C C . ILE A 1 90 ? -4.935 15.215 6.560 1.00 57.06 90 ILE A C 1
ATOM 666 O O . ILE A 1 90 ? -6.101 15.568 6.716 1.00 57.06 90 ILE A O 1
ATOM 670 N N . GLY A 1 91 ? -4.570 13.931 6.550 1.00 57.25 91 GLY A N 1
ATOM 671 C CA . GLY A 1 91 ? -5.525 12.833 6.703 1.00 57.25 91 GLY A CA 1
ATOM 672 C C . GLY A 1 91 ? -6.107 12.709 8.112 1.00 57.25 91 GLY A C 1
ATOM 673 O O . GLY A 1 91 ? -7.128 12.051 8.276 1.00 57.25 91 GLY A O 1
ATOM 674 N N . THR A 1 92 ? -5.477 13.342 9.107 1.00 55.97 92 THR A N 1
ATOM 675 C CA . THR A 1 92 ? -5.805 13.168 10.532 1.00 55.97 92 THR A CA 1
ATOM 676 C C . THR A 1 92 ? -6.003 14.455 11.311 1.00 55.97 92 THR A C 1
ATOM 678 O O . THR A 1 92 ? -6.310 14.415 12.500 1.00 55.97 92 THR A O 1
ATOM 681 N N . SER A 1 93 ? -5.848 15.603 10.655 1.00 60.09 93 SER A N 1
ATOM 682 C CA . SER A 1 93 ? -6.208 16.889 11.240 1.00 60.09 93 SER A CA 1
ATOM 683 C C . SER A 1 93 ? -7.729 16.969 11.378 1.00 60.09 93 SER A C 1
ATOM 685 O O . SER A 1 93 ? -8.432 16.597 10.430 1.00 60.09 93 SER A O 1
ATOM 687 N N . PRO A 1 94 ? -8.253 17.508 12.495 1.00 62.97 94 PRO A N 1
ATOM 688 C CA . PRO A 1 94 ? -9.644 17.926 12.567 1.00 62.97 94 PRO A CA 1
ATOM 689 C C . PRO A 1 94 ? -10.023 18.754 11.338 1.00 62.97 94 PRO A C 1
ATOM 691 O O . PRO A 1 94 ? -9.194 19.475 10.774 1.00 62.97 94 PRO A O 1
ATOM 694 N N . TRP A 1 95 ? -11.278 18.648 10.904 1.00 69.00 95 TRP A N 1
ATOM 695 C CA . TRP A 1 95 ? -11.763 19.425 9.769 1.00 69.00 95 TRP A CA 1
ATOM 696 C C . TRP A 1 95 ? -11.922 20.902 10.153 1.00 69.00 95 TRP A C 1
ATOM 698 O O . TRP A 1 95 ? -13.003 21.371 10.503 1.00 69.00 95 TRP A O 1
ATOM 708 N N . ASP A 1 96 ? -10.814 21.632 10.100 1.00 71.31 96 ASP A N 1
ATOM 709 C CA . ASP A 1 96 ? -10.689 23.032 10.490 1.00 71.31 96 ASP A CA 1
ATOM 710 C C . ASP A 1 96 ? -10.130 23.886 9.324 1.00 71.31 96 ASP A C 1
ATOM 712 O O . ASP A 1 96 ? -9.783 23.358 8.256 1.00 71.31 96 ASP A O 1
ATOM 716 N N . PRO A 1 97 ? -10.048 25.224 9.465 1.00 78.06 97 PRO A N 1
ATOM 717 C CA . PRO A 1 97 ? -9.461 26.078 8.434 1.00 78.06 97 PRO A CA 1
ATOM 718 C C . PRO A 1 97 ? -8.014 25.712 8.063 1.00 78.06 97 PRO A C 1
ATOM 720 O O . PRO A 1 97 ? -7.615 25.918 6.918 1.00 78.06 97 PRO A O 1
ATOM 723 N N . SER A 1 98 ? -7.229 25.154 8.991 1.00 74.75 98 SER A N 1
ATOM 724 C CA . SER A 1 98 ? -5.857 24.701 8.733 1.00 74.75 98 SER A CA 1
ATOM 725 C C . SER A 1 98 ? -5.846 23.478 7.816 1.00 74.75 98 SER A C 1
ATOM 727 O O . SER A 1 98 ? -5.180 23.497 6.783 1.00 74.75 98 SER A O 1
ATOM 729 N N . CYS A 1 99 ? -6.648 22.453 8.118 1.00 73.62 99 CYS A N 1
ATOM 730 C CA . CYS A 1 99 ? -6.838 21.269 7.283 1.00 73.62 99 CYS A CA 1
ATOM 731 C C . CYS A 1 99 ? -7.323 21.648 5.879 1.00 73.62 99 CYS A C 1
ATOM 733 O O . CYS A 1 99 ? -6.756 21.182 4.890 1.00 73.62 99 CYS A O 1
ATOM 735 N N . LYS A 1 100 ? -8.294 22.567 5.775 1.00 80.25 100 LYS A N 1
ATOM 736 C CA . LYS A 1 100 ? -8.762 23.096 4.483 1.00 80.25 100 LYS A CA 1
ATOM 737 C C . LYS A 1 100 ? -7.623 23.736 3.687 1.00 80.25 100 LYS A C 1
ATOM 739 O O . LYS A 1 100 ? -7.415 23.353 2.541 1.00 80.25 100 LYS A O 1
ATOM 744 N N . ARG A 1 101 ? -6.838 24.636 4.294 1.00 80.75 101 ARG A N 1
ATOM 745 C CA . ARG A 1 101 ? -5.679 25.267 3.631 1.00 80.75 101 ARG A CA 1
ATOM 746 C C . ARG A 1 101 ? -4.635 24.245 3.190 1.00 80.75 101 ARG A C 1
ATOM 748 O O . ARG A 1 101 ? -4.189 24.299 2.048 1.00 80.75 101 ARG A O 1
ATOM 755 N N . LYS A 1 102 ? -4.278 23.292 4.058 1.00 78.38 102 LYS A N 1
ATOM 756 C CA . LYS A 1 102 ? -3.320 22.225 3.730 1.00 78.38 102 LYS A CA 1
ATOM 757 C C . LYS A 1 102 ? -3.821 21.359 2.563 1.00 78.38 102 LYS A C 1
ATOM 759 O O . LYS A 1 102 ? -3.047 21.057 1.661 1.00 78.38 102 LYS A O 1
ATOM 764 N N . ARG A 1 103 ? -5.113 20.996 2.538 1.00 82.38 103 ARG A N 1
ATOM 765 C CA . ARG A 1 103 ? -5.735 20.259 1.419 1.00 82.38 103 ARG A CA 1
ATOM 766 C C . ARG A 1 103 ? -5.731 21.059 0.125 1.00 82.38 103 ARG A C 1
ATOM 768 O O . ARG A 1 103 ? -5.417 20.487 -0.909 1.00 82.38 103 ARG A O 1
ATOM 775 N N . THR A 1 104 ? -6.047 22.352 0.176 1.00 83.06 104 THR A N 1
ATOM 776 C CA . THR A 1 104 ? -5.972 23.233 -0.997 1.00 83.06 104 THR A CA 1
ATOM 777 C C . THR A 1 104 ? -4.546 23.309 -1.534 1.00 83.06 104 THR A C 1
ATOM 779 O O . THR A 1 104 ? -4.345 23.156 -2.735 1.00 83.06 104 THR A O 1
ATOM 782 N N . ALA A 1 105 ? -3.556 23.474 -0.651 1.00 81.88 105 ALA A N 1
ATOM 783 C CA . ALA A 1 105 ? -2.149 23.500 -1.030 1.00 81.88 105 ALA A CA 1
ATOM 784 C C . ALA A 1 105 ? -1.734 22.195 -1.720 1.00 81.88 105 ALA A C 1
ATOM 786 O O . ALA A 1 105 ? -1.249 22.242 -2.842 1.00 81.88 105 ALA A O 1
ATOM 787 N N . VAL A 1 106 ? -2.004 21.032 -1.112 1.00 79.75 106 VAL A N 1
ATOM 788 C CA . VAL A 1 106 ? -1.709 19.726 -1.731 1.00 79.75 106 VAL A CA 1
ATOM 789 C C . VAL A 1 106 ? -2.463 19.537 -3.046 1.00 79.75 106 VAL A C 1
ATOM 791 O O . VAL A 1 106 ? -1.872 19.089 -4.024 1.00 79.75 106 VAL A O 1
ATOM 794 N N . GLY A 1 107 ? -3.734 19.939 -3.108 1.00 78.81 107 GLY A N 1
ATOM 795 C CA . GLY A 1 107 ? -4.548 19.865 -4.320 1.00 78.81 107 GLY A CA 1
ATOM 796 C C . GLY A 1 107 ? -3.917 20.587 -5.514 1.00 78.81 107 GLY A C 1
ATOM 797 O O . GLY A 1 107 ? -3.996 20.082 -6.630 1.00 78.81 107 GLY A O 1
ATOM 798 N N . ALA A 1 108 ? -3.211 21.700 -5.288 1.00 81.06 108 ALA A N 1
ATOM 799 C CA . ALA A 1 108 ? -2.498 22.418 -6.346 1.00 81.06 108 ALA A CA 1
ATOM 800 C C . ALA A 1 108 ? -1.359 21.590 -6.980 1.00 81.06 108 ALA A C 1
ATOM 802 O O . ALA A 1 108 ? -1.098 21.717 -8.177 1.00 81.06 108 ALA A O 1
ATOM 803 N N . PHE A 1 109 ? -0.723 20.698 -6.211 1.00 75.56 109 PHE A N 1
ATOM 804 C CA . PHE A 1 109 ? 0.337 19.799 -6.691 1.00 75.56 109 PHE A CA 1
ATOM 805 C C . PHE A 1 109 ? -0.198 18.506 -7.321 1.00 75.56 109 PHE A C 1
ATOM 807 O O . PHE A 1 109 ? 0.547 17.820 -8.014 1.00 75.56 109 PHE A O 1
ATOM 814 N N . MET A 1 110 ? -1.478 18.181 -7.121 1.00 76.81 110 MET A N 1
ATOM 815 C CA . MET A 1 110 ? -2.109 16.959 -7.638 1.00 76.81 110 MET A CA 1
ATOM 816 C C . MET A 1 110 ? -2.958 17.201 -8.898 1.00 76.81 110 MET A C 1
ATOM 818 O O . MET A 1 110 ? -3.709 16.330 -9.329 1.00 76.81 110 MET A O 1
ATOM 822 N N . THR A 1 111 ? -2.843 18.378 -9.518 1.00 82.19 111 THR A N 1
ATOM 823 C CA . THR A 1 111 ? -3.514 18.673 -10.791 1.00 82.19 111 THR A CA 1
ATOM 824 C C . THR A 1 111 ? -2.830 17.966 -11.964 1.00 82.19 111 THR A C 1
ATOM 826 O O . THR A 1 111 ? -1.628 17.698 -11.931 1.00 82.19 111 THR A O 1
ATOM 829 N N . ARG A 1 112 ? -3.570 17.704 -13.051 1.00 79.44 112 ARG A N 1
ATOM 830 C CA . ARG A 1 112 ? -3.017 17.076 -14.266 1.00 79.44 112 ARG A CA 1
ATOM 831 C C . ARG A 1 112 ? -1.765 17.803 -14.807 1.00 79.44 112 ARG A C 1
ATOM 833 O O . ARG A 1 112 ? -0.778 17.108 -15.046 1.00 79.44 112 ARG A O 1
ATOM 840 N N . PRO A 1 113 ? -1.732 19.147 -14.939 1.00 82.56 113 PRO A N 1
ATOM 841 C CA . PRO A 1 113 ? -0.528 19.848 -15.396 1.00 82.56 113 PRO A CA 1
ATOM 842 C C . PRO A 1 113 ? 0.648 19.739 -14.418 1.00 82.56 113 PRO A C 1
ATOM 844 O O . PRO A 1 113 ? 1.792 19.589 -14.848 1.00 82.56 113 PRO A O 1
ATOM 847 N N . ALA A 1 114 ? 0.389 19.779 -13.104 1.00 79.50 114 ALA A N 1
ATOM 848 C CA . ALA A 1 114 ? 1.432 19.618 -12.091 1.00 79.50 114 ALA A CA 1
ATOM 849 C C . ALA A 1 114 ? 2.045 18.211 -12.139 1.00 79.50 114 ALA A C 1
ATOM 851 O O . ALA A 1 114 ? 3.263 18.071 -12.094 1.00 79.50 114 ALA A O 1
ATOM 852 N N . ILE A 1 115 ? 1.218 17.178 -12.316 1.00 78.94 115 ILE A N 1
ATOM 853 C CA . ILE A 1 115 ? 1.677 15.792 -12.464 1.00 78.94 115 ILE A CA 1
ATOM 854 C C . ILE A 1 115 ? 2.513 15.634 -13.741 1.00 78.94 115 ILE A C 1
ATOM 856 O O . ILE A 1 115 ? 3.605 15.074 -13.692 1.00 78.94 115 ILE A O 1
ATOM 860 N N . GLN A 1 116 ? 2.049 16.165 -14.874 1.00 80.88 116 GLN A N 1
ATOM 861 C CA . GLN A 1 116 ? 2.773 16.062 -16.146 1.00 80.88 116 GLN A CA 1
ATOM 862 C C . GLN A 1 116 ? 4.126 16.779 -16.119 1.00 80.88 116 GLN A C 1
ATOM 864 O O . GLN A 1 116 ? 5.107 16.234 -16.609 1.00 80.88 116 GLN A O 1
ATOM 869 N N . SER A 1 117 ? 4.192 17.979 -15.541 1.00 81.38 117 SER A N 1
ATOM 870 C CA . SER A 1 117 ? 5.425 18.776 -15.530 1.00 81.38 117 SER A CA 1
ATOM 871 C C . SER A 1 117 ? 6.403 18.388 -14.419 1.00 81.38 117 SER A C 1
ATOM 873 O O . SER A 1 117 ? 7.608 18.439 -14.638 1.00 81.38 117 SER A O 1
ATOM 875 N N . ARG A 1 118 ? 5.914 18.005 -13.229 1.00 79.62 118 ARG A N 1
ATOM 876 C CA . ARG A 1 118 ? 6.759 17.784 -12.039 1.00 79.62 118 ARG A CA 1
ATOM 877 C C . ARG A 1 118 ? 6.939 16.315 -11.688 1.00 79.62 118 ARG A C 1
ATOM 879 O O . ARG A 1 118 ? 8.015 15.929 -11.251 1.00 79.62 118 ARG A O 1
ATOM 886 N N . ALA A 1 119 ? 5.898 15.498 -11.850 1.00 81.06 119 ALA A N 1
ATOM 887 C CA . ALA A 1 119 ? 5.948 14.094 -11.448 1.00 81.06 119 ALA A CA 1
ATOM 888 C C . ALA A 1 119 ? 6.466 13.181 -12.564 1.00 81.06 119 ALA A C 1
ATOM 890 O O . ALA A 1 119 ? 7.130 12.202 -12.252 1.00 81.06 119 ALA A O 1
ATOM 891 N N . ALA A 1 120 ? 6.213 13.481 -13.844 1.00 84.75 120 ALA A N 1
ATOM 892 C CA . ALA A 1 120 ? 6.608 12.596 -14.947 1.00 84.75 120 ALA A CA 1
ATOM 893 C C . ALA A 1 120 ? 8.114 12.246 -14.971 1.00 84.75 120 ALA A C 1
ATOM 895 O O . ALA A 1 120 ? 8.421 11.058 -15.081 1.00 84.75 120 ALA A O 1
ATOM 896 N N . PRO A 1 121 ? 9.054 13.196 -14.776 1.00 89.00 121 PRO A N 1
ATOM 897 C CA . PRO A 1 121 ? 10.480 12.864 -14.723 1.00 89.00 121 PRO A CA 1
ATOM 898 C C . PRO A 1 121 ? 10.848 11.999 -13.501 1.00 89.00 121 PRO A C 1
ATOM 900 O O . PRO A 1 121 ? 11.665 11.089 -13.608 1.00 89.00 121 PRO A O 1
ATOM 903 N N . LEU A 1 122 ? 10.196 12.226 -12.353 1.00 90.31 122 LEU A N 1
ATOM 904 C CA . LEU A 1 122 ? 10.382 11.420 -11.136 1.00 90.31 122 LEU A CA 1
ATOM 905 C C . LEU A 1 122 ? 9.826 9.998 -11.300 1.00 90.31 122 LEU A C 1
ATOM 907 O O . LEU A 1 122 ? 10.421 9.034 -10.828 1.00 90.31 122 LEU A O 1
ATOM 911 N N . ILE A 1 123 ? 8.687 9.861 -11.985 1.00 90.75 123 ILE A N 1
ATOM 912 C CA . ILE A 1 123 ? 8.098 8.564 -12.323 1.00 90.75 123 ILE A CA 1
ATOM 913 C C . ILE A 1 123 ? 9.062 7.794 -13.222 1.00 90.75 123 ILE A C 1
ATOM 915 O O . ILE A 1 123 ? 9.324 6.622 -12.959 1.00 90.75 123 ILE A O 1
ATOM 919 N N . ASP A 1 124 ? 9.614 8.429 -14.258 1.00 92.00 124 ASP A N 1
ATOM 920 C CA . ASP A 1 124 ? 10.577 7.772 -15.141 1.00 92.00 124 ASP A CA 1
ATOM 921 C C . ASP A 1 124 ? 11.822 7.305 -14.367 1.00 92.00 124 ASP A C 1
ATOM 923 O O . ASP A 1 124 ? 12.209 6.140 -14.472 1.00 92.00 124 ASP A O 1
ATOM 927 N N . LEU A 1 125 ? 12.362 8.166 -13.497 1.00 93.38 125 LEU A N 1
ATOM 928 C CA . LEU A 1 125 ? 13.500 7.859 -12.629 1.00 93.38 125 LEU A CA 1
ATOM 929 C C . LEU A 1 125 ? 13.244 6.631 -11.738 1.00 93.38 125 LEU A C 1
ATOM 931 O O . LEU A 1 125 ? 14.043 5.691 -11.735 1.00 93.38 125 LEU A O 1
ATOM 935 N N . GLU A 1 126 ? 12.131 6.611 -11.001 1.00 93.44 126 GLU A N 1
ATOM 936 C CA . GLU A 1 126 ? 11.843 5.529 -10.050 1.00 93.44 126 GLU A CA 1
ATOM 937 C C . GLU A 1 126 ? 11.391 4.238 -10.723 1.00 93.44 126 GLU A C 1
ATOM 939 O O . GLU A 1 126 ? 11.743 3.148 -10.274 1.00 93.44 126 GLU A O 1
ATOM 944 N N . THR A 1 127 ? 10.661 4.324 -11.834 1.00 94.50 127 THR A N 1
ATOM 945 C CA . THR A 1 127 ? 10.273 3.123 -12.584 1.00 94.50 127 THR A CA 1
ATOM 946 C C . THR A 1 127 ? 11.470 2.486 -13.293 1.00 94.50 127 THR A C 1
ATOM 948 O O . THR A 1 127 ? 11.583 1.260 -13.292 1.00 94.50 127 THR A O 1
ATOM 951 N N . ARG A 1 128 ? 12.423 3.285 -13.796 1.00 94.69 128 ARG A N 1
ATOM 952 C CA . ARG A 1 128 ? 13.731 2.794 -14.261 1.00 94.69 128 ARG A CA 1
ATOM 953 C C . ARG A 1 128 ? 14.506 2.128 -13.127 1.00 94.69 128 ARG A C 1
ATOM 955 O O . ARG A 1 128 ? 15.019 1.026 -13.312 1.00 94.69 128 ARG A O 1
ATOM 962 N N . GLY A 1 129 ? 14.585 2.780 -11.965 1.00 93.44 129 GLY A N 1
ATOM 963 C CA . GLY A 1 129 ? 15.264 2.250 -10.780 1.00 93.44 129 GLY A CA 1
ATOM 964 C C . GLY A 1 129 ? 14.684 0.913 -10.314 1.00 93.44 129 GLY A C 1
ATOM 965 O O . GLY A 1 129 ? 15.440 -0.010 -10.018 1.00 93.44 129 GLY A O 1
ATOM 966 N N . LEU A 1 130 ? 13.355 0.775 -10.326 1.00 95.44 130 LEU A N 1
ATOM 967 C CA . LEU A 1 130 ? 12.668 -0.481 -10.030 1.00 95.44 130 LEU A CA 1
ATOM 968 C C . LEU A 1 130 ? 13.058 -1.592 -11.011 1.00 95.44 130 LEU A C 1
ATOM 970 O O . LEU A 1 130 ? 13.402 -2.687 -10.576 1.00 95.44 130 LEU A O 1
ATOM 974 N N . ILE A 1 131 ? 13.020 -1.321 -12.319 1.00 95.56 131 ILE A N 1
ATOM 975 C CA . ILE A 1 131 ? 13.360 -2.314 -13.350 1.00 95.56 131 ILE A CA 1
ATOM 976 C C . ILE A 1 131 ? 14.818 -2.757 -13.215 1.00 95.56 131 ILE A C 1
ATOM 978 O O . ILE A 1 131 ? 15.090 -3.954 -13.182 1.00 95.56 131 ILE A O 1
ATOM 982 N N . ALA A 1 132 ? 15.745 -1.807 -13.078 1.00 93.69 132 ALA A N 1
ATOM 983 C CA . ALA A 1 132 ? 17.157 -2.109 -12.871 1.00 93.69 132 ALA A CA 1
ATOM 984 C C . ALA A 1 132 ? 17.379 -2.923 -11.584 1.00 93.69 132 ALA A C 1
ATOM 986 O O . ALA A 1 132 ? 18.101 -3.915 -11.597 1.00 93.69 132 ALA A O 1
ATOM 987 N N . GLY A 1 133 ? 16.704 -2.557 -10.489 1.00 93.19 133 GLY A N 1
ATOM 988 C CA . GLY A 1 133 ? 16.775 -3.288 -9.225 1.00 93.19 133 GLY A CA 1
ATOM 989 C C . GLY A 1 133 ? 16.243 -4.718 -9.326 1.00 93.19 133 GLY A C 1
ATOM 990 O O . GLY A 1 133 ? 16.864 -5.635 -8.797 1.00 93.19 133 GLY A O 1
ATOM 991 N N . LEU A 1 134 ? 15.133 -4.924 -10.040 1.00 94.31 134 LEU A N 1
ATOM 992 C CA . LEU A 1 134 ? 14.556 -6.249 -10.285 1.00 94.31 134 LEU A CA 1
ATOM 993 C C . LEU A 1 134 ? 15.501 -7.144 -11.095 1.00 94.31 134 LEU A C 1
ATOM 995 O O . LEU A 1 134 ? 15.671 -8.312 -10.753 1.00 94.31 134 LEU A O 1
ATOM 999 N N . LEU A 1 135 ? 16.147 -6.592 -12.125 1.00 92.00 135 LEU A N 1
ATOM 1000 C CA . LEU A 1 135 ? 17.133 -7.304 -12.939 1.00 92.00 135 LEU A CA 1
ATOM 1001 C C . LEU A 1 135 ? 18.357 -7.718 -12.125 1.00 92.00 135 LEU A C 1
ATOM 1003 O O . LEU A 1 135 ? 18.719 -8.893 -12.123 1.00 92.00 135 LEU A O 1
ATOM 1007 N N . SER A 1 136 ? 18.963 -6.770 -11.406 1.00 91.50 136 SER A N 1
ATOM 1008 C CA . SER A 1 136 ? 20.140 -7.039 -10.577 1.00 91.50 136 SER A CA 1
ATOM 1009 C C . SER A 1 136 ? 19.830 -8.055 -9.478 1.00 91.50 136 SER A C 1
ATOM 1011 O O . SER A 1 136 ? 20.609 -8.979 -9.253 1.00 91.50 136 SER A O 1
ATOM 1013 N N . ALA A 1 137 ? 18.671 -7.931 -8.824 1.00 91.81 137 ALA A N 1
ATOM 1014 C CA . ALA A 1 137 ? 18.248 -8.872 -7.793 1.00 91.81 137 ALA A CA 1
ATOM 1015 C C . ALA A 1 137 ? 17.990 -10.273 -8.371 1.00 91.81 137 ALA A C 1
ATOM 1017 O O . ALA A 1 137 ? 18.469 -11.255 -7.809 1.00 91.81 137 ALA A O 1
ATOM 1018 N N . SER A 1 138 ? 17.312 -10.372 -9.521 1.00 91.50 138 SER A N 1
ATOM 1019 C CA . SER A 1 138 ? 17.100 -11.648 -10.215 1.00 91.50 138 SER A CA 1
ATOM 1020 C C . SER A 1 138 ? 18.428 -12.321 -10.572 1.00 91.50 138 SER A C 1
ATOM 1022 O O . SER A 1 138 ? 18.607 -13.496 -10.261 1.00 91.50 138 SER A O 1
ATOM 1024 N N . ALA A 1 139 ? 19.376 -11.578 -11.154 1.00 88.50 139 ALA A N 1
ATOM 1025 C CA . ALA A 1 139 ? 20.682 -12.099 -11.569 1.00 88.50 139 ALA A CA 1
ATOM 1026 C C . ALA A 1 139 ? 21.558 -12.572 -10.396 1.00 88.50 139 ALA A C 1
ATOM 1028 O O . ALA A 1 139 ? 22.425 -13.422 -10.575 1.00 88.50 139 ALA A O 1
ATOM 1029 N N . SER A 1 140 ? 21.334 -12.040 -9.191 1.00 86.75 140 SER A N 1
ATOM 1030 C CA . SER A 1 140 ? 22.067 -12.447 -7.986 1.00 86.75 140 SER A CA 1
ATOM 1031 C C . SER A 1 140 ? 21.595 -13.780 -7.387 1.00 86.75 140 SER A C 1
ATOM 1033 O O . SER A 1 140 ? 22.213 -14.290 -6.454 1.00 86.75 140 SER A O 1
ATOM 1035 N N . THR A 1 141 ? 20.499 -14.352 -7.899 1.00 87.31 141 THR A N 1
ATOM 1036 C CA . THR A 1 141 ? 19.884 -15.575 -7.363 1.00 87.31 141 THR A CA 1
ATOM 1037 C C . THR A 1 141 ? 20.143 -16.786 -8.259 1.00 87.31 141 THR A C 1
ATOM 1039 O O . THR A 1 141 ? 20.119 -16.681 -9.481 1.00 87.31 141 THR A O 1
ATOM 1042 N N . THR A 1 142 ? 20.312 -17.972 -7.668 1.00 80.12 142 THR A N 1
ATOM 1043 C CA . THR A 1 142 ? 20.607 -19.215 -8.410 1.00 80.12 142 THR A CA 1
ATOM 1044 C C . THR A 1 142 ? 19.508 -19.609 -9.407 1.00 80.12 142 THR A C 1
ATOM 1046 O O . THR A 1 142 ? 19.804 -20.161 -10.463 1.00 80.12 142 THR A O 1
ATOM 1049 N N . ASN A 1 143 ? 18.242 -19.306 -9.097 1.00 83.25 143 ASN A N 1
ATOM 1050 C CA . ASN A 1 143 ? 17.081 -19.703 -9.906 1.00 83.25 143 ASN A CA 1
ATOM 1051 C C . ASN A 1 143 ? 16.481 -18.553 -10.737 1.00 83.25 143 ASN A C 1
ATOM 1053 O O . ASN A 1 143 ? 15.438 -18.744 -11.367 1.00 83.25 143 ASN A O 1
ATOM 1057 N N . ASN A 1 144 ? 17.120 -17.376 -10.763 1.00 87.56 144 ASN A N 1
ATOM 1058 C CA . ASN A 1 144 ? 16.564 -16.153 -11.356 1.00 87.56 144 ASN A CA 1
ATOM 1059 C C . ASN A 1 144 ? 15.171 -15.800 -10.795 1.00 87.56 144 ASN A C 1
ATOM 1061 O O . ASN A 1 144 ? 14.265 -15.402 -11.530 1.00 87.56 144 ASN A O 1
ATOM 1065 N N . GLU A 1 145 ? 14.987 -15.997 -9.490 1.00 93.88 145 GLU A N 1
ATOM 1066 C CA . GLU A 1 145 ? 13.752 -15.685 -8.775 1.00 93.88 145 GLU A CA 1
ATOM 1067 C C . GLU A 1 145 ? 13.989 -14.524 -7.811 1.00 93.88 145 GLU A C 1
ATOM 1069 O O . GLU A 1 145 ? 14.924 -14.543 -7.015 1.00 93.88 145 GLU A O 1
ATOM 1074 N N . VAL A 1 146 ? 13.103 -13.532 -7.828 1.00 94.75 146 VAL A N 1
ATOM 1075 C CA . VAL A 1 146 ? 13.216 -12.327 -7.003 1.00 94.75 146 VAL A CA 1
ATOM 1076 C C . VAL A 1 146 ? 11.982 -12.142 -6.127 1.00 94.75 146 VAL A C 1
ATOM 1078 O O . VAL A 1 146 ? 10.857 -12.361 -6.575 1.00 94.75 146 VAL A O 1
ATOM 1081 N N . ASP A 1 147 ? 12.186 -11.715 -4.878 1.00 94.56 147 ASP A N 1
ATOM 1082 C CA . ASP A 1 147 ? 11.126 -11.124 -4.056 1.00 94.56 147 ASP A CA 1
ATOM 1083 C C . ASP A 1 147 ? 11.018 -9.626 -4.391 1.00 94.56 147 ASP A C 1
ATOM 1085 O O . ASP A 1 147 ? 11.915 -8.846 -4.048 1.00 94.56 147 ASP A O 1
ATOM 1089 N N . PRO A 1 148 ? 9.938 -9.188 -5.060 1.00 93.94 148 PRO A N 1
ATOM 1090 C CA . PRO A 1 148 ? 9.829 -7.815 -5.529 1.00 93.94 148 PRO A CA 1
ATOM 1091 C C . PRO A 1 148 ? 9.458 -6.825 -4.413 1.00 93.94 148 PRO A C 1
ATOM 1093 O O . PRO A 1 148 ? 9.549 -5.613 -4.618 1.00 93.94 148 PRO A O 1
ATOM 1096 N N . ARG A 1 149 ? 9.031 -7.292 -3.230 1.00 91.62 149 ARG A N 1
ATOM 1097 C CA . ARG A 1 149 ? 8.342 -6.465 -2.225 1.00 91.62 149 ARG A CA 1
ATOM 1098 C C . ARG A 1 149 ? 9.137 -5.229 -1.813 1.00 91.62 149 ARG A C 1
ATOM 1100 O O . ARG A 1 149 ? 8.595 -4.125 -1.819 1.00 91.62 149 ARG A O 1
ATOM 1107 N N . LEU A 1 150 ? 10.414 -5.399 -1.466 1.00 91.19 150 LEU A N 1
ATOM 1108 C CA . LEU A 1 150 ? 11.263 -4.285 -1.027 1.00 91.19 150 LEU A CA 1
ATOM 1109 C C . LEU A 1 150 ? 11.486 -3.264 -2.150 1.00 91.19 150 LEU A C 1
ATOM 1111 O O . LEU A 1 150 ? 11.469 -2.063 -1.893 1.00 91.19 150 LEU A O 1
ATOM 1115 N N . LEU A 1 151 ? 11.644 -3.726 -3.391 1.00 93.06 151 LEU A N 1
ATOM 1116 C CA . LEU A 1 151 ? 11.899 -2.862 -4.542 1.00 93.06 151 LEU A CA 1
ATOM 1117 C C . LEU A 1 151 ? 10.682 -1.985 -4.866 1.00 93.06 151 LEU A C 1
ATOM 1119 O O . LEU A 1 151 ? 10.837 -0.791 -5.115 1.00 93.06 151 LEU A O 1
ATOM 1123 N N . PHE A 1 152 ? 9.468 -2.537 -4.778 1.00 93.19 152 PHE A N 1
ATOM 1124 C CA . PHE A 1 152 ? 8.231 -1.761 -4.936 1.00 93.19 152 PHE A CA 1
ATOM 1125 C C . PHE A 1 152 ? 8.018 -0.756 -3.798 1.00 93.19 152 PHE A C 1
ATOM 1127 O O . PHE A 1 152 ? 7.665 0.400 -4.057 1.00 93.19 152 PHE A O 1
ATOM 1134 N N . LEU A 1 153 ? 8.251 -1.170 -2.545 1.00 90.94 153 LEU A N 1
ATOM 1135 C CA . LEU A 1 153 ? 8.150 -0.278 -1.386 1.00 90.94 153 LEU A CA 1
ATOM 1136 C C . LEU A 1 153 ? 9.145 0.880 -1.494 1.00 90.94 153 LEU A C 1
ATOM 1138 O O . LEU A 1 153 ? 8.761 2.031 -1.298 1.00 90.94 153 LEU A O 1
ATOM 1142 N N . ARG A 1 154 ? 10.393 0.587 -1.873 1.00 92.81 154 ARG A N 1
ATOM 1143 C CA . ARG A 1 154 ? 11.437 1.591 -2.081 1.00 92.81 154 ARG A CA 1
ATOM 1144 C C . ARG A 1 154 ? 11.086 2.550 -3.216 1.00 92.81 154 ARG A C 1
ATOM 1146 O O . ARG A 1 154 ? 11.154 3.750 -2.996 1.00 92.81 154 ARG A O 1
ATOM 1153 N N . ALA A 1 155 ? 10.666 2.062 -4.386 1.00 92.81 155 ALA A N 1
ATOM 1154 C CA . ALA A 1 155 ? 10.299 2.927 -5.515 1.00 92.81 155 ALA A CA 1
ATOM 1155 C C . ALA A 1 155 ? 9.141 3.881 -5.160 1.00 92.81 155 ALA A C 1
ATOM 1157 O O . ALA A 1 155 ? 9.178 5.071 -5.470 1.00 92.81 155 ALA A O 1
ATOM 1158 N N . THR A 1 156 ? 8.132 3.378 -4.442 1.00 89.56 156 THR A N 1
ATOM 1159 C CA . THR A 1 156 ? 6.989 4.191 -3.991 1.00 89.56 156 THR A CA 1
ATOM 1160 C C . THR A 1 156 ? 7.399 5.219 -2.932 1.00 89.56 156 THR A C 1
ATOM 1162 O O . THR A 1 156 ? 6.956 6.373 -2.970 1.00 89.56 156 THR A O 1
ATOM 1165 N N . LEU A 1 157 ? 8.255 4.815 -1.985 1.00 90.69 157 LEU A N 1
ATOM 1166 C CA . LEU A 1 157 ? 8.790 5.710 -0.964 1.00 90.69 157 LEU A CA 1
ATOM 1167 C C . LEU A 1 157 ? 9.650 6.804 -1.597 1.00 90.69 157 LEU A C 1
ATOM 1169 O O . LEU A 1 157 ? 9.385 7.972 -1.338 1.00 90.69 157 LEU A O 1
ATOM 1173 N N . ASN A 1 158 ? 10.589 6.441 -2.472 1.00 92.50 158 ASN A N 1
ATOM 1174 C CA . ASN A 1 158 ? 11.446 7.372 -3.201 1.00 92.50 158 ASN A CA 1
ATOM 1175 C C . ASN A 1 158 ? 10.637 8.393 -3.993 1.00 92.50 158 ASN A C 1
ATOM 1177 O O . ASN A 1 158 ? 10.920 9.582 -3.918 1.00 92.50 158 ASN A O 1
ATOM 1181 N N . PHE A 1 159 ? 9.604 7.962 -4.721 1.00 89.31 159 PHE A N 1
ATOM 1182 C CA . PHE A 1 159 ? 8.744 8.894 -5.446 1.00 89.31 159 PHE A CA 1
ATOM 1183 C C . PHE A 1 159 ? 8.116 9.930 -4.506 1.00 89.31 159 PHE A C 1
ATOM 1185 O O . PHE A 1 159 ? 8.106 11.127 -4.796 1.00 89.31 159 PHE A O 1
ATOM 1192 N N . THR A 1 160 ? 7.633 9.475 -3.348 1.00 85.75 160 THR A N 1
ATOM 1193 C CA . THR A 1 160 ? 7.029 10.346 -2.336 1.00 85.75 160 THR A CA 1
ATOM 1194 C C . THR A 1 160 ? 8.066 11.281 -1.711 1.00 85.75 160 THR A C 1
ATOM 1196 O O . THR A 1 160 ? 7.806 12.473 -1.554 1.00 85.75 160 THR A O 1
ATOM 1199 N N . THR A 1 161 ? 9.254 10.781 -1.369 1.00 87.00 161 THR A N 1
ATOM 1200 C CA . THR A 1 161 ? 10.304 11.581 -0.729 1.00 87.00 161 THR A CA 1
ATOM 1201 C C . THR A 1 161 ? 10.982 12.542 -1.693 1.00 87.00 161 THR A C 1
ATOM 1203 O O . THR A 1 161 ? 11.338 13.640 -1.282 1.00 87.00 161 THR A O 1
ATOM 1206 N N . LEU A 1 162 ? 11.087 12.206 -2.976 1.00 86.25 162 LEU A N 1
ATOM 1207 C CA . LEU A 1 162 ? 11.533 13.131 -4.013 1.00 86.25 162 LEU A CA 1
ATOM 1208 C C . LEU A 1 162 ? 10.526 14.265 -4.185 1.00 86.25 162 LEU A C 1
ATOM 1210 O O . LEU A 1 162 ? 10.906 15.433 -4.186 1.00 86.25 162 LEU A O 1
ATOM 1214 N N . LEU A 1 163 ? 9.234 13.930 -4.259 1.00 80.69 163 LEU A N 1
ATOM 1215 C CA . LEU A 1 163 ? 8.174 14.919 -4.431 1.00 80.69 163 LEU A CA 1
ATOM 1216 C C . LEU A 1 163 ? 8.056 15.869 -3.229 1.00 80.69 163 LEU A C 1
ATOM 1218 O O . LEU A 1 163 ? 7.781 17.054 -3.409 1.00 80.69 163 LEU A O 1
ATOM 1222 N N . CYS A 1 164 ? 8.223 15.355 -2.008 1.00 80.25 164 CYS A N 1
ATOM 1223 C CA . CYS A 1 164 ? 8.017 16.129 -0.781 1.00 80.25 164 CYS A CA 1
ATOM 1224 C C . CYS A 1 164 ? 9.292 16.760 -0.213 1.00 80.25 164 CYS A C 1
ATOM 1226 O O . CYS A 1 164 ? 9.211 17.821 0.402 1.00 80.25 164 CYS A O 1
ATOM 1228 N N . TYR A 1 165 ? 10.441 16.107 -0.379 1.00 83.50 165 TYR A N 1
ATOM 1229 C CA . TYR A 1 165 ? 11.683 16.436 0.327 1.00 83.50 165 TYR A CA 1
ATOM 1230 C C . TYR A 1 165 ? 12.912 16.488 -0.583 1.00 83.50 165 TYR A C 1
ATOM 1232 O O . TYR A 1 165 ? 14.002 16.731 -0.076 1.00 83.50 165 TYR A O 1
ATOM 1240 N N . ALA A 1 166 ? 12.764 16.239 -1.891 1.00 83.19 166 ALA A N 1
ATOM 1241 C CA . ALA A 1 166 ? 13.886 16.083 -2.818 1.00 83.19 166 ALA A CA 1
ATOM 1242 C C . ALA A 1 166 ? 14.945 15.075 -2.314 1.00 83.19 166 ALA A C 1
ATOM 1244 O O . ALA A 1 166 ? 16.137 15.241 -2.551 1.00 83.19 166 ALA A O 1
ATOM 1245 N N . ALA A 1 167 ? 14.498 14.033 -1.605 1.00 86.44 167 ALA A N 1
ATOM 1246 C CA . ALA A 1 167 ? 15.350 13.010 -1.006 1.00 86.44 167 ALA A CA 1
ATOM 1247 C C . ALA A 1 167 ? 15.030 11.627 -1.578 1.00 86.44 167 ALA A C 1
ATOM 1249 O O . ALA A 1 167 ? 13.878 11.336 -1.916 1.00 86.44 167 ALA A O 1
ATOM 1250 N N . ARG A 1 168 ? 16.041 10.761 -1.662 1.00 90.44 168 ARG A N 1
ATOM 1251 C CA . ARG A 1 168 ? 15.948 9.441 -2.291 1.00 90.44 168 ARG A CA 1
ATOM 1252 C C . ARG A 1 168 ? 16.888 8.447 -1.614 1.00 90.44 168 ARG A C 1
ATOM 1254 O O . ARG A 1 168 ? 17.949 8.832 -1.144 1.00 90.44 168 ARG A O 1
ATOM 1261 N N . PHE A 1 169 ? 16.504 7.174 -1.619 1.00 91.69 169 PHE A N 1
ATOM 1262 C CA . PHE A 1 169 ? 17.338 6.055 -1.192 1.00 91.69 169 PHE A CA 1
ATOM 1263 C C . PHE A 1 169 ? 17.894 5.323 -2.415 1.00 91.69 169 PHE A C 1
ATOM 1265 O O . PHE A 1 169 ? 17.120 4.835 -3.253 1.00 91.69 169 PHE A O 1
ATOM 1272 N N . ASP A 1 170 ? 19.220 5.234 -2.517 1.00 87.19 170 ASP A N 1
ATOM 1273 C CA . ASP A 1 170 ? 19.957 4.565 -3.601 1.00 87.19 170 ASP A CA 1
ATOM 1274 C C . ASP A 1 170 ? 20.235 3.084 -3.332 1.00 87.19 170 ASP A C 1
ATOM 1276 O O . ASP A 1 170 ? 20.136 2.249 -4.239 1.00 87.19 170 ASP A O 1
ATOM 1280 N N . ASP A 1 171 ? 20.487 2.744 -2.076 1.00 86.94 171 ASP A N 1
ATOM 1281 C CA . ASP A 1 171 ? 20.778 1.387 -1.642 1.00 86.94 171 ASP A CA 1
ATOM 1282 C C . ASP A 1 171 ? 19.527 0.752 -1.000 1.00 86.94 171 ASP A C 1
ATOM 1284 O O . ASP A 1 171 ? 18.944 1.335 -0.082 1.00 86.94 171 ASP A O 1
ATOM 1288 N N . PRO A 1 172 ? 19.061 -0.433 -1.449 1.00 84.94 172 PRO A N 1
ATOM 1289 C CA . PRO A 1 172 ? 18.048 -1.195 -0.721 1.00 84.94 172 PRO A CA 1
ATOM 1290 C C . PRO A 1 172 ? 18.449 -1.558 0.718 1.00 84.94 172 PRO A C 1
ATOM 1292 O O . PRO A 1 172 ? 17.560 -1.810 1.530 1.00 84.94 172 PRO A O 1
ATOM 1295 N N . ALA A 1 173 ? 19.750 -1.615 1.019 1.00 87.19 173 ALA A N 1
ATOM 1296 C CA . ALA A 1 173 ? 20.295 -1.916 2.341 1.00 87.19 173 ALA A CA 1
ATOM 1297 C C . ALA A 1 173 ? 20.523 -0.666 3.212 1.00 87.19 173 ALA A C 1
ATOM 1299 O O . ALA A 1 173 ? 21.081 -0.779 4.305 1.00 87.19 173 ALA A O 1
ATOM 1300 N N . ASP A 1 174 ? 20.076 0.512 2.762 1.00 90.94 174 ASP A N 1
ATOM 1301 C CA . ASP A 1 174 ? 20.198 1.757 3.516 1.00 90.94 174 ASP A CA 1
ATOM 1302 C C . ASP A 1 174 ? 19.548 1.626 4.921 1.00 90.94 174 ASP A C 1
ATOM 1304 O O . ASP A 1 174 ? 18.365 1.271 5.033 1.00 90.94 174 ASP A O 1
ATOM 1308 N N . PRO A 1 175 ? 20.286 1.913 6.015 1.00 91.94 175 PRO A N 1
ATOM 1309 C CA . PRO A 1 175 ? 19.763 1.785 7.375 1.00 91.94 175 PRO A CA 1
ATOM 1310 C C . PRO A 1 175 ? 18.560 2.688 7.671 1.00 91.94 175 PRO A C 1
ATOM 1312 O O . PRO A 1 175 ? 17.660 2.287 8.409 1.00 91.94 175 PRO A O 1
ATOM 1315 N N . LEU A 1 176 ? 18.518 3.894 7.097 1.00 89.62 176 LEU A N 1
ATOM 1316 C CA . LEU A 1 176 ? 17.403 4.824 7.260 1.00 89.62 176 LEU A CA 1
ATOM 1317 C C . LEU A 1 176 ? 16.172 4.332 6.495 1.00 89.62 176 LEU A C 1
ATOM 1319 O O . LEU A 1 176 ? 15.059 4.418 7.013 1.00 89.62 176 LEU A O 1
ATOM 1323 N N . LEU A 1 177 ? 16.352 3.755 5.302 1.00 90.94 177 LEU A N 1
ATOM 1324 C CA . LEU A 1 177 ? 15.260 3.087 4.587 1.00 90.94 177 LEU A CA 1
ATOM 1325 C C . LEU A 1 177 ? 14.669 1.949 5.433 1.00 90.94 177 LEU A C 1
ATOM 1327 O O . LEU A 1 177 ? 13.448 1.867 5.597 1.00 90.94 177 LEU A O 1
ATOM 1331 N N . ALA A 1 178 ? 15.526 1.093 5.994 1.00 89.88 178 ALA A N 1
ATOM 1332 C CA . ALA A 1 178 ? 15.105 -0.013 6.847 1.00 89.88 178 ALA A CA 1
ATOM 1333 C C . ALA A 1 178 ? 14.354 0.476 8.100 1.00 89.88 178 ALA A C 1
ATOM 1335 O O . ALA A 1 178 ? 13.302 -0.078 8.441 1.00 89.88 178 ALA A O 1
ATOM 1336 N N . ASP A 1 179 ? 14.837 1.540 8.748 1.00 88.31 179 ASP A N 1
ATOM 1337 C CA . ASP A 1 179 ? 14.184 2.149 9.912 1.00 88.31 179 ASP A CA 1
ATOM 1338 C C . ASP A 1 179 ? 12.821 2.763 9.554 1.00 88.31 179 ASP A C 1
ATOM 1340 O O . ASP A 1 179 ? 11.837 2.538 10.264 1.00 88.31 179 ASP A O 1
ATOM 1344 N N . ILE A 1 180 ? 12.708 3.453 8.411 1.00 87.75 180 ILE A N 1
ATOM 1345 C CA . ILE A 1 180 ? 11.437 4.020 7.932 1.00 87.75 180 ILE A CA 1
ATOM 1346 C C . ILE A 1 180 ? 10.408 2.918 7.681 1.00 87.75 180 ILE A C 1
ATOM 1348 O O . ILE A 1 180 ? 9.266 3.035 8.135 1.00 87.75 180 ILE A O 1
ATOM 1352 N N . LEU A 1 181 ? 10.786 1.851 6.971 1.00 87.31 181 LEU A N 1
ATOM 1353 C CA . LEU A 1 181 ? 9.878 0.744 6.657 1.00 87.31 181 LEU A CA 1
ATOM 1354 C C . LEU A 1 181 ? 9.451 -0.008 7.925 1.00 87.31 181 LEU A C 1
ATOM 1356 O O . LEU A 1 181 ? 8.266 -0.306 8.092 1.00 87.31 181 LEU A O 1
ATOM 1360 N N . THR A 1 182 ? 10.386 -0.248 8.847 1.00 85.81 182 THR A N 1
ATOM 1361 C CA . THR A 1 182 ? 10.113 -0.899 10.138 1.00 85.81 182 THR A CA 1
ATOM 1362 C C . THR A 1 182 ? 9.192 -0.045 11.002 1.00 85.81 182 THR A C 1
ATOM 1364 O O . THR A 1 182 ? 8.190 -0.537 11.521 1.00 85.81 182 THR A O 1
ATOM 1367 N N . THR A 1 183 ? 9.469 1.256 11.101 1.00 80.44 183 THR A N 1
ATOM 1368 C CA . THR A 1 183 ? 8.638 2.211 11.841 1.00 80.44 183 THR A CA 1
ATOM 1369 C C . THR A 1 183 ? 7.241 2.304 11.234 1.00 80.44 183 THR A C 1
ATOM 1371 O O . THR A 1 183 ? 6.250 2.296 11.962 1.00 80.44 183 THR A O 1
ATOM 1374 N N . ALA A 1 184 ? 7.126 2.355 9.904 1.00 78.75 184 ALA A N 1
ATOM 1375 C CA . ALA A 1 184 ? 5.836 2.390 9.221 1.00 78.75 184 ALA A CA 1
ATOM 1376 C C . ALA A 1 184 ? 5.007 1.124 9.490 1.00 78.75 184 ALA A C 1
ATOM 1378 O O . ALA A 1 184 ? 3.810 1.234 9.770 1.00 78.75 184 ALA A O 1
ATOM 1379 N N . HIS A 1 185 ? 5.638 -0.054 9.463 1.00 78.69 185 HIS A N 1
ATOM 1380 C CA . HIS A 1 185 ? 4.983 -1.317 9.799 1.00 78.69 185 HIS A CA 1
ATOM 1381 C C . HIS A 1 185 ? 4.545 -1.351 11.269 1.00 78.69 185 HIS A C 1
ATOM 1383 O O . HIS A 1 185 ? 3.371 -1.577 11.545 1.00 78.69 185 HIS A O 1
ATOM 1389 N N . ALA A 1 186 ? 5.435 -1.006 12.204 1.00 75.62 186 ALA A N 1
ATOM 1390 C CA . ALA A 1 186 ? 5.114 -0.963 13.629 1.00 75.62 186 ALA A CA 1
ATOM 1391 C C . ALA A 1 186 ? 3.942 -0.012 13.916 1.00 75.62 186 ALA A C 1
ATOM 1393 O O . ALA A 1 186 ? 2.990 -0.376 14.604 1.00 75.62 186 ALA A O 1
ATOM 1394 N N . VAL A 1 187 ? 3.957 1.186 13.325 1.00 71.56 187 VAL A N 1
ATOM 1395 C CA . VAL A 1 187 ? 2.850 2.145 13.413 1.00 71.56 187 VAL A CA 1
ATOM 1396 C C . VAL A 1 187 ? 1.553 1.564 12.837 1.00 71.56 187 VAL A C 1
ATOM 1398 O O . VAL A 1 187 ? 0.492 1.782 13.419 1.00 71.56 187 VAL A O 1
ATOM 1401 N N . SER A 1 188 ? 1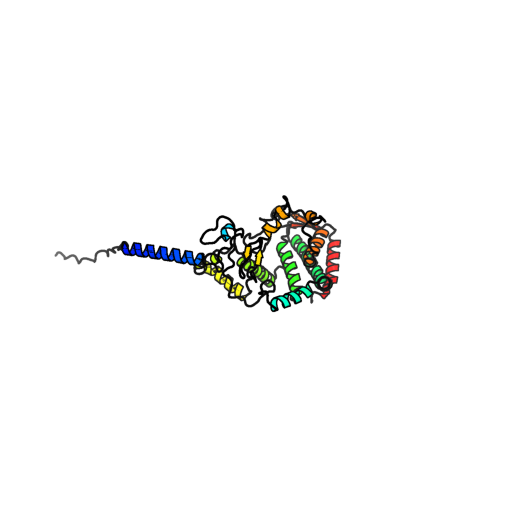.607 0.806 11.737 1.00 70.25 188 SER A N 1
ATOM 1402 C CA . SER A 1 188 ? 0.439 0.093 11.198 1.00 70.25 188 SER A CA 1
ATOM 1403 C C . SER A 1 188 ? -0.125 -0.919 12.202 1.00 70.25 188 SER A C 1
ATOM 1405 O O . SER A 1 188 ? -1.338 -0.969 12.389 1.00 70.25 188 SER A O 1
ATOM 1407 N N . THR A 1 189 ? 0.729 -1.636 12.934 1.00 69.50 189 THR A N 1
ATOM 1408 C CA . THR A 1 189 ? 0.319 -2.583 13.986 1.00 69.50 189 THR A CA 1
ATOM 1409 C C . THR A 1 189 ? -0.225 -1.904 15.250 1.00 69.50 189 THR A C 1
ATOM 1411 O O . THR A 1 189 ? -0.977 -2.514 16.004 1.00 69.50 189 THR A O 1
ATOM 1414 N N . PHE A 1 190 ? 0.102 -0.635 15.515 1.00 66.12 190 PHE A N 1
ATOM 1415 C CA . PHE A 1 190 ? -0.590 0.150 16.555 1.00 66.12 190 PHE A CA 1
ATOM 1416 C C . PHE A 1 190 ? -1.924 0.724 16.087 1.00 66.12 190 PHE A C 1
ATOM 1418 O O . PHE A 1 190 ? -2.782 1.010 16.913 1.00 66.12 190 PHE A O 1
ATOM 1425 N N . ARG A 1 191 ? -2.097 0.904 14.775 1.00 64.31 191 ARG A N 1
ATOM 1426 C CA . ARG A 1 191 ? -3.383 1.278 14.168 1.00 64.31 191 ARG A CA 1
ATOM 1427 C C . ARG A 1 191 ? -4.289 0.076 13.947 1.00 64.31 191 ARG A C 1
ATOM 1429 O O . ARG A 1 191 ? -5.477 0.259 13.715 1.00 64.31 191 ARG A O 1
ATOM 1436 N N . SER A 1 192 ? -3.713 -1.125 13.977 1.00 61.62 192 SER A N 1
ATOM 1437 C CA . SER A 1 192 ? -4.443 -2.376 13.993 1.00 61.62 192 SER A CA 1
ATOM 1438 C C . SER A 1 192 ? -5.404 -2.362 15.164 1.00 61.62 192 SER A C 1
ATOM 1440 O O . SER A 1 192 ? -5.025 -2.368 16.332 1.00 61.62 192 SER A O 1
ATOM 1442 N N . THR A 1 193 ? -6.663 -2.398 14.804 1.00 52.53 193 THR A N 1
ATOM 1443 C CA . THR A 1 193 ? -7.795 -2.507 15.694 1.00 52.53 193 THR A CA 1
ATOM 1444 C C . THR A 1 193 ? -7.997 -3.936 16.221 1.00 52.53 193 THR A C 1
ATOM 1446 O O . THR A 1 193 ? -8.910 -4.209 16.984 1.00 52.53 193 THR A O 1
ATOM 1449 N N . ALA A 1 194 ? -7.115 -4.850 15.819 1.00 53.59 194 ALA A N 1
ATOM 1450 C CA . ALA A 1 194 ? -7.229 -6.296 15.934 1.00 53.59 194 ALA A CA 1
ATOM 1451 C C . ALA A 1 194 ? -6.208 -6.975 16.834 1.00 53.59 194 ALA A C 1
ATOM 1453 O O . ALA A 1 194 ? -6.406 -8.040 17.429 1.00 53.59 194 ALA A O 1
ATOM 1454 N N . GLY A 1 195 ? -5.002 -6.420 16.783 1.00 54.47 195 GLY A N 1
ATOM 1455 C CA . GLY A 1 195 ? -3.802 -7.056 17.289 1.00 54.47 195 GLY A CA 1
ATOM 1456 C C . GLY A 1 195 ? -3.548 -6.774 18.758 1.00 54.47 195 GLY A C 1
ATOM 1457 O O . GLY A 1 195 ? -2.507 -7.197 19.256 1.00 54.47 195 GLY A O 1
ATOM 1458 N N . ASN A 1 196 ? -4.423 -6.026 19.440 1.00 64.31 196 ASN A N 1
ATOM 1459 C CA . ASN A 1 196 ? -4.086 -5.420 20.720 1.00 64.31 196 ASN A CA 1
ATOM 1460 C C . ASN A 1 196 ? -5.138 -5.612 21.816 1.00 64.31 196 ASN A C 1
ATOM 1462 O O . ASN A 1 196 ? -5.992 -4.761 22.054 1.00 64.31 196 ASN A O 1
ATOM 1466 N N . ASP A 1 197 ? -4.964 -6.666 22.610 1.00 60.38 197 ASP A N 1
ATOM 1467 C CA . ASP A 1 197 ? -5.810 -6.935 23.778 1.00 60.38 197 ASP A CA 1
ATOM 1468 C C . ASP A 1 197 ? -5.826 -5.781 24.802 1.00 60.38 197 ASP A C 1
ATOM 1470 O O . ASP A 1 197 ? -6.820 -5.581 25.505 1.00 60.38 197 ASP A O 1
ATOM 1474 N N . HIS A 1 198 ? -4.760 -4.970 24.859 1.00 60.47 198 HIS A N 1
ATOM 1475 C CA . HIS A 1 198 ? -4.661 -3.822 25.767 1.00 60.47 198 HIS A CA 1
ATOM 1476 C C . HIS A 1 198 ? -5.579 -2.657 25.385 1.00 60.47 198 HIS A C 1
ATOM 1478 O O . HIS A 1 198 ? -5.806 -1.774 26.218 1.00 60.47 198 HIS A O 1
ATOM 1484 N N . ASP A 1 199 ? -6.077 -2.611 24.149 1.00 56.91 199 ASP A N 1
ATOM 1485 C CA . ASP A 1 199 ? -6.978 -1.540 23.727 1.00 56.91 199 ASP A CA 1
ATOM 1486 C C . ASP A 1 199 ? -8.424 -1.833 24.122 1.00 56.91 199 ASP A C 1
ATOM 1488 O O . ASP A 1 199 ? -9.156 -0.905 24.459 1.00 56.91 199 ASP A O 1
ATOM 1492 N N . HIS A 1 200 ? -8.784 -3.115 24.205 1.00 57.22 200 HIS A N 1
ATOM 1493 C CA . HIS A 1 200 ? -10.095 -3.557 24.661 1.00 57.22 200 HIS A CA 1
ATOM 1494 C C . HIS A 1 200 ? -10.248 -3.601 26.181 1.00 57.22 200 HIS A C 1
ATOM 1496 O O . HIS A 1 200 ? -11.336 -3.385 26.702 1.00 57.22 200 HIS A O 1
ATOM 1502 N N . VAL A 1 201 ? -9.176 -3.949 26.897 1.00 66.81 201 VAL A N 1
ATOM 1503 C CA . VAL A 1 201 ? -9.228 -4.172 28.344 1.00 66.81 201 VAL A CA 1
ATOM 1504 C C . VAL A 1 201 ? -8.274 -3.192 29.013 1.00 66.81 201 VAL A C 1
ATOM 1506 O O . VAL A 1 201 ? -7.077 -3.483 29.125 1.00 66.81 201 VAL A O 1
ATOM 1509 N N . PRO A 1 202 ? -8.767 -2.035 29.495 1.00 64.50 202 PRO A N 1
ATOM 1510 C CA . PRO A 1 202 ? -7.921 -0.998 30.081 1.00 64.50 202 PRO A CA 1
ATOM 1511 C C . PRO A 1 202 ? -6.990 -1.523 31.181 1.00 64.50 202 PRO A C 1
ATOM 1513 O O . PRO A 1 202 ? -5.834 -1.113 31.261 1.00 64.50 202 PRO A O 1
ATOM 1516 N N . LEU A 1 203 ? -7.444 -2.503 31.971 1.00 67.56 203 LEU A N 1
ATOM 1517 C CA . LEU A 1 203 ? -6.641 -3.129 33.025 1.00 67.56 203 LEU A CA 1
ATOM 1518 C C . LEU A 1 203 ? -5.391 -3.856 32.515 1.00 67.56 203 LEU A C 1
ATOM 1520 O O . LEU A 1 203 ? -4.359 -3.831 33.189 1.00 67.56 203 LEU A O 1
ATOM 1524 N N . LEU A 1 204 ? -5.431 -4.454 31.318 1.00 68.56 204 LEU A N 1
ATOM 1525 C CA . LEU A 1 204 ? -4.264 -5.136 30.750 1.00 68.56 204 LEU A CA 1
ATOM 1526 C C . LEU A 1 204 ? -3.099 -4.161 30.521 1.00 68.56 204 LEU A C 1
ATOM 1528 O O . LEU A 1 204 ? -1.946 -4.584 30.474 1.00 68.56 204 LEU A O 1
ATOM 1532 N N . ARG A 1 205 ? -3.350 -2.847 30.422 1.00 68.19 205 ARG A N 1
ATOM 1533 C CA . ARG A 1 205 ? -2.309 -1.805 30.287 1.00 68.19 205 ARG A CA 1
ATOM 1534 C C . ARG A 1 205 ? -1.432 -1.659 31.530 1.00 68.19 205 ARG A C 1
ATOM 1536 O O . ARG A 1 205 ? -0.316 -1.148 31.430 1.00 68.19 205 ARG A O 1
ATOM 1543 N N . HIS A 1 206 ? -1.923 -2.094 32.687 1.00 71.81 206 HIS A N 1
ATOM 1544 C CA . HIS A 1 206 ? -1.214 -1.987 33.961 1.00 71.81 206 HIS A CA 1
ATOM 1545 C C . HIS A 1 206 ? -0.429 -3.256 34.313 1.00 71.81 206 HIS A C 1
ATOM 1547 O O . HIS A 1 206 ? 0.459 -3.201 35.162 1.00 71.81 206 HIS A O 1
ATOM 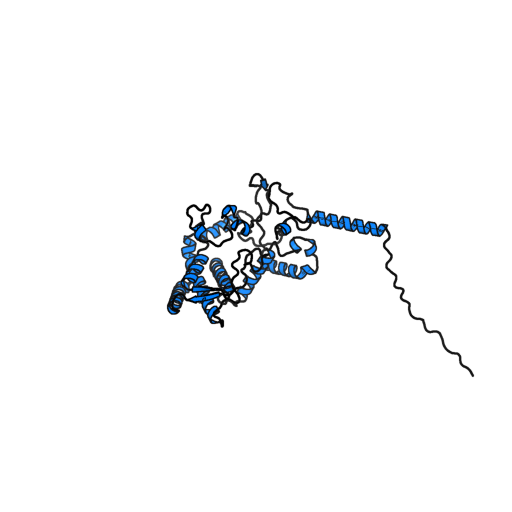1553 N N . LEU A 1 207 ? -0.685 -4.377 33.630 1.00 77.75 207 LEU A N 1
ATOM 1554 C CA . LEU A 1 207 ? 0.017 -5.634 33.886 1.00 77.75 207 LEU A CA 1
ATOM 1555 C C . LEU A 1 207 ? 1.492 -5.573 33.453 1.00 77.75 207 LEU A C 1
ATOM 1557 O O . LEU A 1 207 ? 1.810 -4.930 32.447 1.00 77.75 207 LEU A O 1
ATOM 1561 N N . PRO A 1 208 ? 2.411 -6.280 34.135 1.00 73.00 208 PRO A N 1
ATOM 1562 C CA . PRO A 1 208 ? 3.823 -6.342 33.743 1.00 73.00 208 PRO A CA 1
ATOM 1563 C C . PRO A 1 208 ? 4.043 -6.887 32.324 1.00 73.00 208 PRO A C 1
ATOM 1565 O O . PRO A 1 208 ? 4.927 -6.408 31.615 1.00 73.00 208 PRO A O 1
ATOM 1568 N N . SER A 1 209 ? 3.187 -7.810 31.869 1.00 73.25 209 SER A N 1
ATOM 1569 C CA . SER A 1 209 ? 3.196 -8.371 30.508 1.00 73.25 209 SER A CA 1
ATOM 1570 C C . SER A 1 209 ? 3.027 -7.313 29.406 1.00 73.25 209 SER A C 1
ATOM 1572 O O . SER A 1 209 ? 3.499 -7.504 28.290 1.00 73.25 209 SER A O 1
ATOM 1574 N N . SER A 1 210 ? 2.443 -6.152 29.725 1.00 66.44 210 SER A N 1
ATOM 1575 C CA . SER A 1 210 ? 2.288 -5.013 28.804 1.00 66.44 210 SER A CA 1
ATOM 1576 C C . SER A 1 210 ? 3.555 -4.170 28.610 1.00 66.44 210 SER A C 1
ATOM 1578 O O . SER A 1 210 ? 3.577 -3.261 27.775 1.00 66.44 210 SER A O 1
ATOM 1580 N N . ALA A 1 211 ? 4.599 -4.385 29.420 1.00 71.19 211 ALA A N 1
ATOM 1581 C CA . ALA A 1 211 ? 5.755 -3.493 29.483 1.00 71.19 211 ALA A CA 1
ATOM 1582 C C . ALA A 1 211 ? 6.547 -3.379 28.162 1.00 71.19 211 ALA A C 1
ATOM 1584 O O . ALA A 1 211 ? 6.957 -2.260 27.840 1.00 71.19 211 ALA A O 1
ATOM 1585 N N . PRO A 1 212 ? 6.772 -4.453 27.375 1.00 77.25 212 PRO A N 1
ATOM 1586 C CA . PRO A 1 212 ? 7.421 -4.336 26.066 1.00 77.25 212 PRO A CA 1
ATOM 1587 C C . PRO A 1 212 ? 6.614 -3.463 25.098 1.00 77.25 212 PRO A C 1
ATOM 1589 O O . PRO A 1 212 ? 7.158 -2.548 24.484 1.00 77.25 212 PRO A O 1
ATOM 1592 N N . ARG A 1 213 ? 5.292 -3.663 25.039 1.00 72.94 213 ARG A N 1
ATOM 1593 C CA . ARG A 1 213 ? 4.403 -2.895 24.159 1.00 72.94 213 ARG A CA 1
ATOM 1594 C C . ARG A 1 213 ? 4.305 -1.428 24.570 1.00 72.94 213 ARG A C 1
ATOM 1596 O O . ARG A 1 213 ? 4.365 -0.561 23.709 1.00 72.94 213 ARG A O 1
ATOM 1603 N N . ARG A 1 214 ? 4.226 -1.123 25.872 1.00 71.06 214 ARG A N 1
ATOM 1604 C CA . ARG A 1 214 ? 4.279 0.265 26.370 1.00 71.06 214 ARG A CA 1
ATOM 1605 C C . ARG A 1 214 ? 5.602 0.951 26.037 1.00 71.06 214 ARG A C 1
ATOM 1607 O O . ARG A 1 214 ? 5.594 2.141 25.741 1.00 71.06 214 ARG A O 1
ATOM 1614 N N . ARG A 1 215 ? 6.726 0.227 26.090 1.00 76.69 215 ARG A N 1
ATOM 1615 C CA . ARG A 1 215 ? 8.036 0.753 25.673 1.00 76.69 215 ARG A CA 1
ATOM 1616 C C . ARG A 1 215 ? 8.046 1.079 24.182 1.00 76.69 215 ARG A C 1
ATOM 1618 O O . ARG A 1 215 ? 8.397 2.199 23.835 1.00 76.69 215 ARG A O 1
ATOM 1625 N N . LEU A 1 216 ? 7.564 0.161 23.344 1.00 74.31 216 LEU A N 1
ATOM 1626 C CA . LEU A 1 216 ? 7.439 0.388 21.905 1.00 74.31 216 LEU A CA 1
ATOM 1627 C C . LEU A 1 216 ? 6.488 1.552 21.583 1.00 74.31 216 LEU A C 1
ATOM 1629 O O . LEU A 1 216 ? 6.822 2.401 20.772 1.00 74.31 216 LEU A O 1
ATOM 1633 N N . ALA A 1 217 ? 5.340 1.652 22.259 1.00 68.25 217 ALA A N 1
ATOM 1634 C CA . ALA A 1 217 ? 4.406 2.764 22.081 1.00 68.25 217 ALA A CA 1
ATOM 1635 C C . ALA A 1 217 ? 5.031 4.117 22.457 1.00 68.25 217 ALA A C 1
ATOM 1637 O O . ALA A 1 217 ? 4.808 5.101 21.761 1.00 68.25 217 ALA A O 1
ATOM 1638 N N . LYS A 1 218 ? 5.828 4.174 23.536 1.00 69.81 218 LYS A N 1
ATOM 1639 C CA . LYS A 1 218 ? 6.563 5.387 23.934 1.00 69.81 218 LYS A CA 1
ATOM 1640 C C . LYS A 1 218 ? 7.651 5.761 22.927 1.00 69.81 218 LYS A C 1
ATOM 1642 O O . LYS A 1 218 ? 7.767 6.935 22.600 1.00 69.81 218 LYS A O 1
ATOM 1647 N N . ASP A 1 219 ? 8.415 4.783 22.443 1.00 72.44 219 ASP A N 1
ATOM 1648 C CA . ASP A 1 219 ? 9.446 4.995 21.420 1.00 72.44 219 ASP A CA 1
ATOM 1649 C C . ASP A 1 219 ? 8.821 5.484 20.105 1.00 72.44 219 ASP A C 1
ATOM 1651 O O . ASP A 1 219 ? 9.230 6.505 19.561 1.00 72.44 219 ASP A O 1
ATOM 1655 N N . LEU A 1 220 ? 7.739 4.846 19.650 1.00 65.69 220 LEU A N 1
ATOM 1656 C CA . LEU A 1 220 ? 7.010 5.289 18.464 1.00 65.69 220 LEU A CA 1
ATOM 1657 C C . LEU A 1 220 ? 6.370 6.662 18.648 1.00 65.69 220 LEU A C 1
ATOM 1659 O O . LEU A 1 220 ? 6.468 7.465 17.734 1.00 65.69 220 LEU A O 1
ATOM 1663 N N . ALA A 1 221 ? 5.770 6.963 19.803 1.00 59.41 221 ALA A N 1
ATOM 1664 C CA . ALA A 1 221 ? 5.194 8.282 20.075 1.00 59.41 221 ALA A CA 1
ATOM 1665 C C . ALA A 1 221 ? 6.255 9.393 20.117 1.00 59.41 221 ALA A C 1
ATOM 1667 O O . ALA A 1 221 ? 5.967 10.522 19.731 1.00 59.41 221 ALA A O 1
ATOM 1668 N N . ALA A 1 222 ? 7.482 9.085 20.552 1.00 62.28 222 ALA A N 1
ATOM 1669 C CA . ALA A 1 222 ? 8.605 10.018 20.478 1.00 62.28 222 ALA A CA 1
ATOM 1670 C C . ALA A 1 222 ? 9.065 10.263 19.030 1.00 62.28 222 ALA A C 1
ATOM 1672 O O . ALA A 1 222 ? 9.575 11.336 18.719 1.00 62.28 222 ALA A O 1
ATOM 1673 N N . ARG A 1 223 ? 8.875 9.279 18.144 1.00 62.66 223 ARG A N 1
ATOM 1674 C CA . ARG A 1 223 ? 9.282 9.342 16.733 1.00 62.66 223 ARG A CA 1
ATOM 1675 C C . ARG A 1 223 ? 8.193 9.887 15.810 1.00 62.66 223 ARG A C 1
ATOM 1677 O O . ARG A 1 223 ? 8.511 10.511 14.799 1.00 62.66 223 ARG A O 1
ATOM 1684 N N . ARG A 1 224 ? 6.915 9.602 16.084 1.00 52.91 224 ARG A N 1
ATOM 1685 C CA . ARG A 1 224 ? 5.797 9.884 15.176 1.00 52.91 224 ARG A CA 1
ATOM 1686 C C . ARG A 1 224 ? 4.433 9.845 15.863 1.00 52.91 224 ARG A C 1
ATOM 1688 O O . ARG A 1 224 ? 4.141 8.981 16.684 1.00 52.91 224 ARG A O 1
ATOM 1695 N N . ASP A 1 225 ? 3.5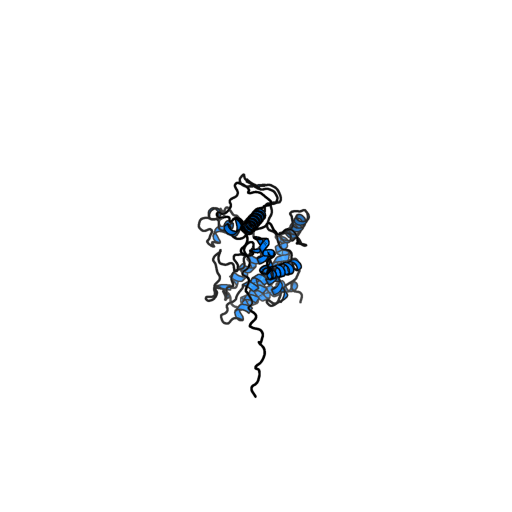36 10.705 15.393 1.00 47.59 225 ASP A N 1
ATOM 1696 C CA . ASP A 1 225 ? 2.141 10.697 15.816 1.00 47.59 225 ASP A CA 1
ATOM 1697 C C . ASP A 1 225 ? 1.341 9.520 15.239 1.00 47.59 225 ASP A C 1
ATOM 1699 O O . ASP A 1 225 ? 1.416 9.179 14.049 1.00 47.59 225 ASP A O 1
ATOM 1703 N N . LEU A 1 226 ? 0.513 8.927 16.097 1.00 41.50 226 LEU A N 1
ATOM 1704 C CA . LEU A 1 226 ? -0.441 7.885 15.733 1.00 41.50 226 LEU A CA 1
ATOM 1705 C C . LEU A 1 226 ? -1.713 8.510 15.137 1.00 41.50 226 LEU A C 1
ATOM 1707 O O . LEU A 1 226 ? -2.158 9.583 15.539 1.00 41.50 226 LEU A O 1
ATOM 1711 N N . LEU A 1 227 ? -2.282 7.846 14.129 1.00 45.34 227 LEU A N 1
ATOM 1712 C CA . LEU A 1 227 ? -3.411 8.362 13.352 1.00 45.34 227 LEU A CA 1
ATOM 1713 C C . LEU A 1 227 ? -4.732 7.830 13.922 1.00 45.34 227 LEU A C 1
ATOM 1715 O O . LEU A 1 227 ? -4.865 6.610 14.021 1.00 45.34 227 LEU A O 1
ATOM 1719 N N . PRO A 1 228 ? -5.706 8.696 14.257 1.00 49.38 228 PRO A N 1
ATOM 1720 C CA . PRO A 1 228 ? -6.998 8.252 14.749 1.00 49.38 228 PRO A CA 1
ATOM 1721 C C . PRO A 1 228 ? -7.945 7.821 13.612 1.00 49.38 228 PRO A C 1
ATOM 1723 O O . PRO A 1 228 ? -7.812 8.281 12.471 1.00 49.38 228 PRO A O 1
ATOM 1726 N N . PRO A 1 229 ? -8.939 6.981 13.936 1.00 55.31 229 PRO A N 1
ATOM 1727 C CA . PRO A 1 229 ? -10.035 6.622 13.042 1.00 55.31 229 PRO A CA 1
ATOM 1728 C C . PRO A 1 229 ? -10.965 7.814 12.752 1.00 55.31 229 PRO A C 1
ATOM 1730 O O . PRO A 1 229 ? -10.915 8.861 13.405 1.00 55.31 229 PRO A O 1
ATOM 1733 N N . ARG A 1 230 ? -11.813 7.681 11.723 1.00 60.38 230 ARG A N 1
ATOM 1734 C CA . ARG A 1 230 ? -12.693 8.766 11.259 1.00 60.38 230 ARG A CA 1
ATOM 1735 C C . ARG A 1 230 ? -13.872 8.967 12.207 1.00 60.38 230 ARG A C 1
ATOM 1737 O O . ARG A 1 230 ? -14.567 8.018 12.545 1.00 60.38 230 ARG A O 1
ATOM 1744 N N . ARG A 1 231 ? -14.145 10.225 12.561 1.00 63.28 231 ARG A N 1
ATOM 1745 C CA . ARG A 1 231 ? -15.205 10.620 13.499 1.00 63.28 231 ARG A CA 1
ATOM 1746 C C . ARG A 1 231 ? -16.202 11.572 12.837 1.00 63.28 231 ARG A C 1
ATOM 1748 O O . ARG A 1 231 ? -15.792 12.454 12.077 1.00 63.28 231 ARG A O 1
ATOM 1755 N N . THR A 1 232 ? -17.495 11.430 13.125 1.00 68.31 232 THR A N 1
ATOM 1756 C CA . THR A 1 232 ? -18.530 12.343 12.624 1.00 68.31 232 THR A CA 1
ATOM 1757 C C . THR A 1 232 ? -18.292 13.755 13.163 1.00 68.31 232 THR A C 1
ATOM 1759 O O . THR A 1 232 ? -18.179 13.989 14.369 1.00 68.31 232 THR A O 1
ATOM 1762 N N . PHE A 1 233 ? -18.187 14.728 12.255 1.00 68.75 233 PHE A N 1
ATOM 1763 C CA . PHE A 1 233 ? -17.914 16.127 12.609 1.00 68.75 233 PHE A CA 1
ATOM 1764 C C . PHE A 1 233 ? -19.175 16.892 13.048 1.00 68.75 233 PHE A C 1
ATOM 1766 O O . PHE A 1 233 ? -19.092 17.847 13.824 1.00 68.75 233 PHE A O 1
ATOM 1773 N N . LYS A 1 234 ? -20.341 16.462 12.564 1.00 79.12 234 LYS A N 1
ATOM 1774 C CA . LYS A 1 234 ? -21.665 16.993 12.894 1.00 79.12 234 LYS A CA 1
ATOM 1775 C C . LYS A 1 234 ? -22.671 15.847 12.959 1.00 79.12 234 LYS A C 1
ATOM 1777 O O . LYS A 1 234 ? -22.386 14.769 12.444 1.00 79.12 234 LYS A O 1
ATOM 1782 N N . GLU A 1 235 ? -23.818 16.110 13.573 1.00 85.50 235 GLU A N 1
ATOM 1783 C CA . GLU A 1 235 ? -24.970 15.217 13.476 1.00 85.50 235 GLU A CA 1
ATOM 1784 C C . GLU A 1 235 ? -25.383 15.056 12.005 1.00 85.50 235 GLU A C 1
ATOM 1786 O O . GLU A 1 235 ? -25.320 16.015 11.224 1.00 85.50 235 GLU A O 1
ATOM 1791 N N . MET A 1 236 ? -25.753 13.837 11.625 1.00 85.62 236 MET A N 1
ATOM 1792 C CA . MET A 1 236 ? -26.233 13.512 10.286 1.00 85.62 236 MET A CA 1
ATOM 1793 C C . MET A 1 236 ? -27.320 12.443 10.332 1.00 85.62 236 MET A C 1
ATOM 1795 O O . MET A 1 236 ? -27.396 11.670 11.281 1.00 85.62 236 MET A O 1
ATOM 1799 N N . GLU A 1 237 ? -28.136 12.394 9.288 1.00 86.88 237 GLU A N 1
ATOM 1800 C CA . GLU A 1 237 ? -29.121 11.340 9.072 1.00 86.88 237 GLU A CA 1
ATOM 1801 C C . GLU A 1 237 ? -28.616 10.401 7.973 1.00 86.88 237 GLU A C 1
ATOM 1803 O O . GLU A 1 237 ? -28.121 10.860 6.940 1.00 86.88 237 GLU A O 1
ATOM 1808 N N . TYR A 1 238 ? -28.699 9.096 8.213 1.00 79.56 238 TYR A N 1
ATOM 1809 C CA . TYR A 1 238 ? -28.337 8.049 7.264 1.00 79.56 238 TYR A CA 1
ATOM 1810 C C . TYR A 1 238 ? -29.420 6.972 7.299 1.00 79.56 238 TYR A C 1
ATOM 1812 O O . TYR A 1 238 ? -29.659 6.400 8.356 1.00 79.56 238 TYR A O 1
ATOM 1820 N N . GLU A 1 239 ? -30.100 6.732 6.175 1.00 80.50 239 GLU A N 1
ATOM 1821 C CA . GLU A 1 239 ? -31.182 5.732 6.063 1.00 80.50 239 GLU A CA 1
ATOM 1822 C C . GLU A 1 239 ? -32.262 5.851 7.164 1.00 80.50 239 GLU A C 1
ATOM 1824 O O . GLU A 1 239 ? -32.734 4.863 7.718 1.00 80.50 239 GLU A O 1
ATOM 1829 N N . GLY A 1 240 ? -32.645 7.085 7.519 1.00 82.56 240 GLY A N 1
ATOM 1830 C CA . GLY A 1 240 ? -33.624 7.363 8.581 1.00 82.56 240 GLY A CA 1
ATOM 1831 C C . GLY A 1 240 ? -33.074 7.240 10.010 1.00 82.56 240 GLY A C 1
ATOM 1832 O O . GLY A 1 240 ? -33.799 7.481 10.975 1.00 82.56 240 GLY A O 1
ATOM 1833 N N . VAL A 1 241 ? -31.790 6.906 10.169 1.00 83.81 241 VAL A N 1
ATOM 1834 C CA . VAL A 1 241 ? -31.100 6.818 11.459 1.00 83.81 241 VAL A CA 1
ATOM 1835 C C . VAL A 1 241 ? -30.315 8.096 11.733 1.00 83.81 241 VAL A C 1
ATOM 1837 O O . VAL A 1 241 ? -29.506 8.550 10.923 1.00 83.81 241 VAL A O 1
ATOM 1840 N N . ARG A 1 242 ? -30.515 8.674 12.920 1.00 85.62 242 ARG A N 1
ATOM 1841 C CA . ARG A 1 242 ? -29.788 9.864 13.371 1.00 85.62 242 ARG A CA 1
ATOM 1842 C C . ARG A 1 242 ? -28.459 9.472 14.016 1.00 85.62 242 ARG A C 1
ATOM 1844 O O . ARG A 1 242 ? -28.441 8.842 15.069 1.00 85.62 242 ARG A O 1
ATOM 1851 N N . ILE A 1 243 ? -27.353 9.897 13.410 1.00 83.56 243 ILE A N 1
ATOM 1852 C CA . ILE A 1 243 ? -25.985 9.666 13.883 1.00 83.56 243 ILE A CA 1
ATOM 1853 C C . ILE A 1 243 ? -25.459 10.950 14.546 1.00 83.56 243 ILE A C 1
ATOM 1855 O O . ILE A 1 243 ? -25.248 11.949 13.849 1.00 83.56 243 ILE A O 1
ATOM 1859 N N . PRO A 1 244 ? -25.212 10.953 15.870 1.00 81.25 244 PRO A N 1
ATOM 1860 C CA . PRO A 1 244 ? -24.692 12.114 16.583 1.00 81.25 244 PRO A CA 1
ATOM 1861 C C . PRO A 1 244 ? -23.305 12.556 16.110 1.00 81.25 244 PRO A C 1
ATOM 1863 O O . PRO A 1 244 ? -22.527 11.797 15.525 1.00 81.25 244 PRO A O 1
ATOM 1866 N N . LYS A 1 245 ? -22.952 13.801 16.442 1.00 78.12 245 LYS A N 1
ATOM 1867 C CA . LYS A 1 245 ? -21.570 14.281 16.357 1.00 78.12 245 LYS A CA 1
ATOM 1868 C C . LYS A 1 245 ? -20.687 13.482 17.314 1.00 78.12 245 LYS A C 1
ATOM 1870 O O . LYS A 1 245 ? -21.029 13.322 18.480 1.00 78.12 245 LYS A O 1
ATOM 1875 N N . GLY A 1 246 ? -19.499 13.109 16.854 1.00 65.81 246 GLY A N 1
ATOM 1876 C CA . GLY A 1 246 ? -18.505 12.459 17.692 1.00 65.81 246 GLY A CA 1
ATOM 1877 C C . GLY A 1 246 ? -18.542 10.928 17.662 1.00 65.81 246 GLY A C 1
ATOM 1878 O O . GLY A 1 246 ? -17.797 10.305 18.412 1.00 65.81 246 GLY A O 1
ATOM 1879 N N . VAL A 1 247 ? -19.324 10.325 16.775 1.00 68.12 247 VAL A N 1
ATOM 1880 C CA . VAL A 1 247 ? -19.349 8.875 16.564 1.00 68.12 247 VAL A CA 1
ATOM 1881 C C . VAL A 1 247 ? -18.190 8.479 15.654 1.00 68.12 247 VAL A C 1
ATOM 1883 O O . VAL A 1 247 ? -17.983 9.097 14.607 1.00 68.12 247 VAL A O 1
ATOM 1886 N N . THR A 1 248 ? -17.413 7.471 16.040 1.00 67.44 248 THR A N 1
ATOM 1887 C CA . THR A 1 248 ? -16.411 6.886 15.142 1.00 67.44 248 THR A CA 1
ATOM 1888 C C . THR A 1 248 ? -17.094 5.926 14.178 1.00 67.44 248 THR A C 1
ATOM 1890 O O . THR A 1 248 ? -17.899 5.102 14.601 1.00 67.44 248 THR A O 1
ATOM 1893 N N . VAL A 1 249 ? -16.765 6.029 12.891 1.00 65.12 249 VAL A N 1
ATOM 1894 C CA . VAL A 1 249 ? -17.332 5.180 11.839 1.00 65.12 249 VAL A CA 1
ATOM 1895 C C . VAL A 1 249 ? -16.218 4.401 11.158 1.00 65.12 249 VAL A C 1
ATOM 1897 O O . VAL A 1 249 ? -15.240 4.988 10.685 1.00 65.12 249 VAL A O 1
ATOM 1900 N N . TYR A 1 250 ? -16.412 3.088 11.064 1.00 64.06 250 TYR A N 1
ATOM 1901 C CA . TYR A 1 250 ? -15.554 2.191 10.304 1.00 64.06 250 TYR A CA 1
ATOM 1902 C C . TYR A 1 250 ? -16.230 1.795 9.008 1.00 64.06 250 TYR A C 1
ATOM 1904 O O . TYR A 1 250 ? -17.405 1.444 8.978 1.00 64.06 250 TYR A O 1
ATOM 1912 N N . VAL A 1 251 ? -15.459 1.853 7.928 1.00 65.81 251 VAL A N 1
ATOM 1913 C CA . VAL A 1 251 ? -15.881 1.358 6.624 1.00 65.81 251 VAL A CA 1
ATOM 1914 C C . VAL A 1 251 ? -15.016 0.154 6.319 1.00 65.81 251 VAL A C 1
ATOM 1916 O O . VAL A 1 251 ? -13.805 0.294 6.130 1.00 65.81 251 VAL A O 1
ATOM 1919 N N . ASN A 1 252 ? -15.632 -1.024 6.265 1.00 68.94 252 ASN A N 1
ATOM 1920 C CA . ASN A 1 252 ? -14.950 -2.222 5.807 1.00 68.94 252 ASN A CA 1
ATOM 1921 C C . ASN A 1 252 ? -14.803 -2.153 4.281 1.00 68.94 252 ASN A C 1
ATOM 1923 O O . ASN A 1 252 ? -15.634 -2.663 3.534 1.00 68.94 252 ASN A O 1
ATOM 1927 N N . ALA A 1 253 ? -13.749 -1.479 3.820 1.00 73.12 253 ALA A N 1
ATOM 1928 C CA . ALA A 1 253 ? -13.486 -1.300 2.396 1.00 73.12 253 ALA A CA 1
ATOM 1929 C C . ALA A 1 253 ? -13.317 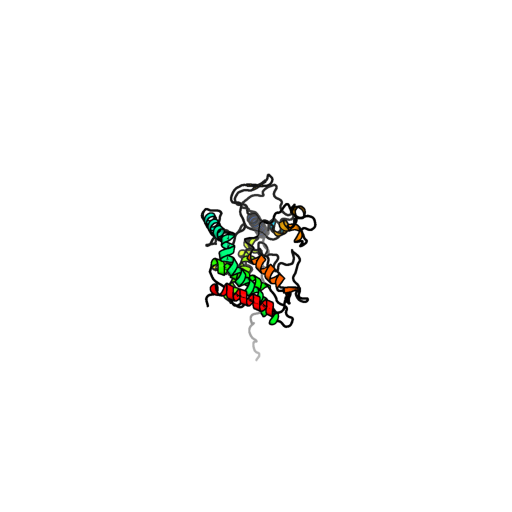-2.640 1.662 1.00 73.12 253 ALA A C 1
ATOM 1931 O O . ALA A 1 253 ? -13.687 -2.739 0.499 1.00 73.12 253 ALA A O 1
ATOM 1932 N N . GLN A 1 254 ? -12.794 -3.674 2.330 1.00 69.94 254 GLN A N 1
ATOM 1933 C CA . GLN A 1 254 ? -12.665 -5.004 1.741 1.00 69.94 254 GLN A CA 1
ATOM 1934 C C . GLN A 1 254 ? -14.040 -5.626 1.494 1.00 69.94 254 GLN A C 1
ATOM 1936 O O . GLN A 1 254 ? -14.289 -6.063 0.379 1.00 69.94 254 GLN A O 1
ATOM 1941 N N . ALA A 1 255 ? -14.946 -5.610 2.475 1.00 71.25 255 ALA A N 1
ATOM 1942 C CA . ALA A 1 255 ? -16.308 -6.114 2.293 1.00 71.25 255 ALA A CA 1
ATOM 1943 C C . ALA A 1 255 ? -17.072 -5.306 1.235 1.00 71.25 255 ALA A C 1
ATOM 1945 O O . ALA A 1 255 ? -17.651 -5.888 0.326 1.00 71.25 255 ALA A O 1
ATOM 1946 N N . VAL A 1 256 ? -16.994 -3.970 1.294 1.00 77.31 256 VAL A N 1
ATOM 1947 C CA . VAL A 1 256 ? -17.643 -3.084 0.314 1.00 77.31 256 VAL A CA 1
ATOM 1948 C C . VAL A 1 256 ? -17.154 -3.371 -1.104 1.00 77.31 256 VAL A C 1
ATOM 1950 O O . VAL A 1 256 ? -17.963 -3.415 -2.020 1.00 77.31 256 VAL A O 1
ATOM 1953 N N . ASN A 1 257 ? -15.854 -3.604 -1.305 1.00 79.19 257 ASN A N 1
ATOM 1954 C CA . ASN A 1 257 ? -15.286 -3.881 -2.629 1.00 79.19 257 ASN A CA 1
ATOM 1955 C C . ASN A 1 257 ? -15.597 -5.288 -3.170 1.00 79.19 257 ASN A C 1
ATOM 1957 O O 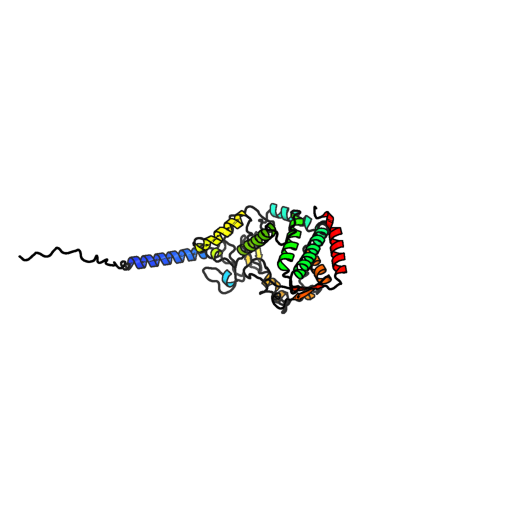. ASN A 1 257 ? -15.266 -5.558 -4.320 1.00 79.19 257 ASN A O 1
ATOM 1961 N N . HIS A 1 258 ? -16.222 -6.159 -2.374 1.00 79.62 258 HIS A N 1
ATOM 1962 C CA . HIS A 1 258 ? -16.635 -7.505 -2.778 1.00 79.62 258 HIS A CA 1
ATOM 1963 C C . HIS A 1 258 ? -18.131 -7.751 -2.520 1.00 79.62 258 HIS A C 1
ATOM 1965 O O . HIS A 1 258 ? -18.561 -8.893 -2.403 1.00 79.62 258 HIS A O 1
ATOM 1971 N N . ASP A 1 259 ? -18.925 -6.685 -2.412 1.00 82.00 259 ASP A N 1
ATOM 1972 C CA . ASP A 1 259 ? -20.370 -6.778 -2.227 1.00 82.00 259 ASP A CA 1
ATOM 1973 C C . ASP A 1 259 ? -21.045 -7.268 -3.518 1.00 82.00 259 ASP A C 1
ATOM 1975 O O . ASP A 1 259 ? -21.045 -6.578 -4.543 1.00 82.00 259 ASP A O 1
ATOM 1979 N N . GLU A 1 260 ? -21.641 -8.459 -3.469 1.00 86.81 260 GLU A N 1
ATOM 1980 C CA . GLU A 1 260 ? -22.348 -9.061 -4.601 1.00 86.81 260 GLU A CA 1
ATOM 1981 C C . GLU A 1 260 ? -23.589 -8.264 -5.026 1.00 86.81 260 GLU A C 1
ATOM 1983 O O . GLU A 1 260 ? -24.001 -8.334 -6.183 1.00 86.81 260 GLU A O 1
ATOM 1988 N N . THR A 1 261 ? -24.179 -7.453 -4.144 1.00 86.44 261 THR A N 1
ATOM 1989 C CA . THR A 1 261 ? -25.308 -6.585 -4.514 1.00 86.44 261 THR A CA 1
ATOM 1990 C C . THR A 1 261 ? -24.864 -5.418 -5.398 1.00 86.44 261 THR A C 1
ATOM 1992 O O . THR A 1 261 ? -25.622 -4.950 -6.253 1.00 86.44 261 THR A O 1
ATOM 1995 N N . ALA A 1 262 ? -23.615 -4.973 -5.228 1.00 83.50 262 ALA A N 1
ATOM 1996 C CA . ALA A 1 262 ? -23.010 -3.900 -6.004 1.00 83.50 262 ALA A CA 1
ATOM 1997 C C . ALA A 1 262 ? -22.322 -4.428 -7.270 1.00 83.50 262 ALA A C 1
ATOM 1999 O O . ALA A 1 262 ? -22.467 -3.840 -8.344 1.00 83.50 262 ALA A O 1
ATOM 2000 N N . TYR A 1 263 ? -21.581 -5.531 -7.151 1.00 84.56 263 TYR A N 1
ATOM 2001 C CA . TYR A 1 263 ? -20.718 -6.054 -8.209 1.00 84.56 263 TYR A CA 1
ATOM 2002 C C . TYR A 1 263 ? -21.221 -7.367 -8.829 1.00 84.56 263 TYR A C 1
ATOM 2004 O O . TYR A 1 263 ? -20.627 -7.840 -9.789 1.00 84.56 263 TYR A O 1
ATOM 2012 N N . GLY A 1 264 ? -22.328 -7.945 -8.375 1.00 87.94 264 GLY A N 1
ATOM 2013 C CA . GLY A 1 264 ? -22.844 -9.217 -8.887 1.00 87.94 264 GLY A CA 1
ATOM 2014 C C . GLY A 1 264 ? -22.162 -10.452 -8.274 1.00 87.94 264 GLY A C 1
ATOM 2015 O O . GLY A 1 264 ? -21.240 -10.321 -7.471 1.00 87.94 264 GLY A O 1
ATOM 2016 N N . PRO A 1 265 ? -22.579 -11.668 -8.671 1.00 91.56 265 PRO A N 1
ATOM 2017 C CA . PRO A 1 265 ? -22.179 -12.930 -8.024 1.00 91.56 265 PRO A CA 1
ATOM 2018 C C . PRO A 1 265 ? -20.690 -13.282 -8.179 1.00 91.56 265 PRO A C 1
ATOM 2020 O O . PRO A 1 265 ? -20.192 -14.225 -7.577 1.00 91.56 265 PRO A O 1
ATOM 2023 N N . ASP A 1 266 ? -19.963 -12.547 -9.015 1.00 91.38 266 ASP A N 1
ATOM 2024 C CA . ASP A 1 266 ? -18.530 -12.710 -9.244 1.00 91.38 266 ASP A CA 1
ATOM 2025 C C . ASP A 1 266 ? -17.706 -11.580 -8.610 1.00 91.38 266 ASP A C 1
ATOM 2027 O O . ASP A 1 266 ? -16.575 -11.329 -9.030 1.00 91.38 266 ASP A O 1
ATOM 2031 N N . ALA A 1 267 ? -18.251 -10.881 -7.606 1.00 88.31 267 ALA A N 1
ATOM 2032 C CA . ALA A 1 267 ? -17.565 -9.812 -6.875 1.00 88.31 267 ALA A CA 1
ATOM 2033 C C . ALA A 1 267 ? -16.201 -10.254 -6.309 1.00 88.31 267 ALA A C 1
ATOM 2035 O O . ALA A 1 267 ? -15.278 -9.451 -6.207 1.00 88.31 267 ALA A O 1
ATOM 2036 N N . HIS A 1 268 ? -16.059 -11.546 -6.012 1.00 86.81 268 HIS A N 1
ATOM 2037 C CA . HIS A 1 268 ? -14.853 -12.190 -5.490 1.00 86.81 268 HIS A CA 1
ATOM 2038 C C . HIS A 1 268 ? -13.805 -12.553 -6.558 1.00 86.81 268 HIS A C 1
ATOM 2040 O O . HIS A 1 268 ? -12.711 -13.005 -6.224 1.00 86.81 268 HIS A O 1
ATOM 2046 N N . VAL A 1 269 ? -14.119 -12.364 -7.843 1.00 90.19 269 VAL A N 1
ATOM 2047 C CA . VAL A 1 269 ? -13.258 -12.739 -8.970 1.00 90.19 269 VAL A CA 1
ATOM 2048 C C . VAL A 1 269 ? -12.545 -11.512 -9.532 1.00 90.19 269 VAL A C 1
ATOM 2050 O O . VAL A 1 269 ? -13.162 -10.493 -9.858 1.00 90.19 269 VAL A O 1
ATOM 2053 N N . PHE A 1 270 ? -11.229 -11.627 -9.725 1.00 90.06 270 PHE A N 1
ATOM 2054 C CA . PHE A 1 270 ? -10.447 -10.614 -10.428 1.00 90.06 270 PHE A CA 1
ATOM 2055 C C . PHE A 1 270 ? -10.795 -10.604 -11.927 1.00 90.06 270 PHE A C 1
ATOM 2057 O O . PHE A 1 270 ? -10.242 -11.376 -12.708 1.00 90.06 270 PHE A O 1
ATOM 2064 N N . ARG A 1 271 ? -11.717 -9.717 -12.323 1.00 88.94 271 ARG A N 1
ATOM 2065 C CA . ARG A 1 271 ? -12.149 -9.499 -13.714 1.00 88.94 271 ARG A CA 1
ATOM 2066 C C . ARG A 1 271 ? -11.997 -8.024 -14.115 1.00 88.94 271 ARG A C 1
ATOM 2068 O O . ARG A 1 271 ? -12.935 -7.245 -13.905 1.00 88.94 271 ARG A O 1
ATOM 2075 N N . PRO A 1 272 ? -10.839 -7.610 -14.663 1.00 87.81 272 PRO A N 1
ATOM 2076 C CA . PRO A 1 272 ? -10.594 -6.229 -15.089 1.00 87.81 272 PRO A CA 1
ATOM 2077 C C . PRO A 1 272 ? -11.610 -5.699 -16.109 1.00 87.81 272 PRO A C 1
ATOM 2079 O O . PRO A 1 272 ? -11.938 -4.515 -16.091 1.00 87.81 272 PRO A O 1
ATOM 2082 N N . GLU A 1 273 ? -12.150 -6.573 -16.959 1.00 88.56 273 GLU A N 1
ATOM 2083 C CA . GLU A 1 273 ? -13.106 -6.247 -18.022 1.00 88.56 273 GLU A CA 1
ATOM 2084 C C . GLU A 1 273 ? -14.401 -5.627 -17.476 1.00 88.56 273 GLU A C 1
ATOM 2086 O O . GLU A 1 273 ? -15.055 -4.866 -18.182 1.00 88.56 273 GLU A O 1
ATOM 2091 N N . ARG A 1 274 ? -14.735 -5.867 -16.197 1.00 87.19 274 ARG A N 1
ATOM 2092 C CA . ARG A 1 274 ? -15.885 -5.252 -15.505 1.00 87.19 274 ARG A CA 1
ATOM 2093 C C . ARG A 1 274 ? -15.869 -3.723 -15.593 1.00 87.19 274 ARG A C 1
ATOM 2095 O O . ARG A 1 274 ? -16.916 -3.089 -15.625 1.00 87.19 274 ARG A O 1
ATOM 2102 N N . TRP A 1 275 ? -14.680 -3.128 -15.610 1.00 84.81 275 TRP A N 1
ATOM 2103 C CA . TRP A 1 275 ? -14.508 -1.675 -15.628 1.00 84.81 275 TRP A CA 1
ATOM 2104 C C . TRP A 1 275 ? -14.517 -1.082 -17.039 1.00 84.81 275 TRP A C 1
ATOM 2106 O O . TRP A 1 275 ? -14.458 0.137 -17.182 1.00 84.81 275 TRP A O 1
ATOM 2116 N N . LEU A 1 276 ? -14.566 -1.932 -18.069 1.00 84.81 276 LEU A N 1
ATOM 2117 C CA . LEU A 1 276 ? -14.677 -1.522 -19.469 1.00 84.81 276 LEU A CA 1
ATOM 2118 C C . LEU A 1 276 ? -16.136 -1.377 -19.914 1.00 84.81 276 LEU A C 1
ATOM 2120 O O . LEU A 1 276 ? -16.380 -0.825 -20.984 1.00 84.81 276 LEU A O 1
ATOM 2124 N N . ASP A 1 277 ? -17.085 -1.857 -19.107 1.00 82.69 277 ASP A N 1
ATOM 2125 C CA . ASP A 1 277 ? -18.511 -1.761 -19.391 1.00 82.69 277 ASP A CA 1
ATOM 2126 C C . ASP A 1 277 ? -18.975 -0.288 -19.334 1.00 82.69 277 ASP A C 1
ATOM 2128 O O . ASP A 1 277 ? -18.937 0.328 -18.258 1.00 82.69 277 ASP A O 1
ATOM 2132 N N . PRO A 1 278 ? -19.406 0.302 -20.467 1.00 80.44 278 PRO A N 1
ATOM 2133 C CA . PRO A 1 278 ? -19.879 1.684 -20.506 1.00 80.44 278 PRO A CA 1
ATOM 2134 C C . PRO A 1 278 ? -21.141 1.913 -19.660 1.00 80.44 278 PRO A C 1
ATOM 2136 O O . PRO A 1 278 ? -21.363 3.046 -19.215 1.00 80.44 278 PRO A O 1
ATOM 2139 N N . ASP A 1 279 ? -21.918 0.857 -19.400 1.00 80.19 279 ASP A N 1
ATOM 2140 C CA . ASP A 1 279 ? -23.157 0.887 -18.621 1.00 80.19 279 ASP A CA 1
ATOM 2141 C C . ASP A 1 279 ? -22.927 0.596 -17.128 1.00 80.19 279 ASP A C 1
ATOM 2143 O O . ASP A 1 279 ? -23.865 0.626 -16.323 1.00 80.19 279 ASP A O 1
ATOM 2147 N N . SER A 1 280 ? -21.671 0.376 -16.715 1.00 77.56 280 SER A N 1
ATOM 2148 C CA . SER A 1 280 ? -21.325 0.197 -15.307 1.00 77.56 280 SER A CA 1
ATOM 2149 C C . SER A 1 280 ? -21.788 1.390 -14.467 1.00 77.56 280 SER A C 1
ATOM 2151 O O . SER A 1 280 ? -21.452 2.553 -14.724 1.00 77.56 280 SER A O 1
ATOM 2153 N N . LYS A 1 281 ? -22.514 1.089 -13.382 1.00 73.75 281 LYS A N 1
ATOM 2154 C CA . LYS A 1 281 ? -22.942 2.083 -12.381 1.00 73.75 281 LYS A CA 1
ATOM 2155 C C . LYS A 1 281 ? -21.752 2.794 -11.729 1.00 73.75 281 LYS A C 1
ATOM 2157 O O . LYS A 1 281 ? -21.887 3.928 -11.269 1.00 73.75 281 LYS A O 1
ATOM 2162 N N . PHE A 1 282 ? -20.590 2.143 -11.698 1.00 75.06 282 PHE A N 1
ATOM 2163 C CA . PHE A 1 282 ? -19.377 2.649 -11.071 1.00 75.06 282 PHE A CA 1
ATOM 2164 C C . PHE A 1 282 ? -18.383 3.098 -12.139 1.00 75.06 282 PHE A C 1
ATOM 2166 O O . PHE A 1 282 ? -17.600 2.311 -12.669 1.00 75.06 282 PHE A O 1
ATOM 2173 N N . LYS A 1 283 ? -18.388 4.400 -12.436 1.00 71.00 283 LYS A N 1
ATOM 2174 C CA . LYS A 1 283 ? -17.402 5.003 -13.337 1.00 71.00 283 LYS A CA 1
ATOM 2175 C C . LYS A 1 283 ? -16.110 5.271 -12.576 1.00 71.00 283 LYS A C 1
ATOM 2177 O O . LYS A 1 283 ? -16.087 6.089 -11.657 1.00 71.00 283 LYS A O 1
ATOM 2182 N N . VAL A 1 284 ? -15.031 4.599 -12.973 1.00 67.19 284 VAL A N 1
ATOM 2183 C CA . VAL A 1 284 ? -13.701 4.842 -12.407 1.00 67.19 284 VAL A CA 1
ATOM 2184 C C . VAL A 1 284 ? -13.206 6.203 -12.913 1.00 67.19 284 VAL A C 1
ATOM 2186 O O . VAL A 1 284 ? -13.064 6.388 -14.124 1.00 67.19 284 VAL A O 1
ATOM 2189 N N . PRO A 1 285 ? -12.963 7.191 -12.033 1.00 64.38 285 PRO A N 1
ATOM 2190 C CA . PRO A 1 285 ? -12.437 8.477 -12.464 1.00 64.38 285 PRO A CA 1
ATOM 2191 C C . PRO A 1 285 ? -11.026 8.308 -13.035 1.00 64.38 285 PRO A C 1
ATOM 2193 O O . PRO A 1 285 ? -10.264 7.443 -12.602 1.00 64.38 285 PRO A O 1
ATOM 2196 N N . ALA A 1 286 ? -10.663 9.169 -13.988 1.00 59.31 286 ALA A N 1
ATOM 2197 C CA . ALA A 1 286 ? -9.350 9.128 -14.620 1.00 59.31 286 ALA A CA 1
ATOM 2198 C C . ALA A 1 286 ? -8.226 9.150 -13.554 1.00 59.31 286 ALA A C 1
ATOM 2200 O O . ALA A 1 286 ? -8.203 10.046 -12.700 1.00 59.31 286 ALA A O 1
ATOM 2201 N N . PRO A 1 287 ? -7.293 8.182 -13.582 1.00 56.66 287 PRO A N 1
ATOM 2202 C CA . PRO A 1 287 ? -6.421 7.859 -12.457 1.00 56.66 287 PRO A CA 1
ATOM 2203 C C . PRO A 1 287 ? -5.194 8.777 -12.393 1.00 56.66 287 PRO A C 1
ATOM 2205 O O . PRO A 1 287 ? -4.073 8.305 -12.231 1.00 56.66 287 PRO A O 1
ATOM 2208 N N . TYR A 1 288 ? -5.364 10.097 -12.523 1.00 58.44 288 TYR A N 1
ATOM 2209 C CA . TYR A 1 288 ? -4.229 11.028 -12.571 1.00 58.44 288 TYR A CA 1
ATOM 2210 C C . TYR A 1 288 ? -3.322 10.894 -11.335 1.00 58.44 288 TYR A C 1
ATOM 2212 O O . TYR A 1 288 ? -2.102 10.939 -11.462 1.00 58.44 288 TYR A O 1
ATOM 2220 N N . HIS A 1 289 ? -3.901 10.625 -10.160 1.00 62.94 289 HIS A N 1
ATOM 2221 C CA . HIS A 1 289 ? -3.158 10.384 -8.917 1.00 62.94 289 HIS A CA 1
ATOM 2222 C C . HIS A 1 289 ? -2.405 9.040 -8.872 1.00 62.94 289 HIS A C 1
ATOM 2224 O O . HIS A 1 289 ? -1.531 8.870 -8.029 1.00 62.94 289 HIS A O 1
ATOM 2230 N N . TYR A 1 290 ? -2.720 8.096 -9.764 1.00 69.19 290 TYR A N 1
ATOM 2231 C CA . TYR A 1 290 ? -2.090 6.772 -9.853 1.00 69.19 290 TYR A CA 1
ATOM 2232 C C . TYR A 1 290 ? -1.164 6.641 -11.071 1.00 69.19 290 TYR A C 1
ATOM 2234 O O . TYR A 1 290 ? -0.813 5.531 -11.470 1.00 69.19 290 TYR A O 1
ATOM 2242 N N . SER A 1 291 ? -0.752 7.763 -11.665 1.00 76.38 291 SER A N 1
ATOM 2243 C CA . SER A 1 291 ? 0.125 7.800 -12.841 1.00 76.38 291 SER A CA 1
ATOM 2244 C C . SER A 1 291 ? 1.435 7.032 -12.640 1.00 76.38 291 SER A C 1
ATOM 2246 O O . SER A 1 291 ? 1.903 6.377 -13.574 1.00 76.38 291 SER A O 1
ATOM 2248 N N . ILE A 1 292 ? 1.989 7.039 -11.421 1.00 83.44 292 ILE A N 1
ATOM 2249 C CA . ILE A 1 292 ? 3.165 6.233 -11.081 1.00 83.44 292 ILE A CA 1
ATOM 2250 C C . ILE A 1 292 ? 2.880 4.734 -11.184 1.00 83.44 292 ILE A C 1
ATOM 2252 O O . ILE A 1 292 ? 3.606 4.037 -11.884 1.00 83.44 292 ILE A O 1
ATOM 2256 N N . LEU A 1 293 ? 1.803 4.244 -10.560 1.00 85.62 293 LEU A N 1
ATOM 2257 C CA . LEU A 1 293 ? 1.443 2.824 -10.589 1.00 85.62 293 LEU A CA 1
ATOM 2258 C C . LEU A 1 293 ? 1.190 2.364 -12.022 1.00 85.62 293 LEU A C 1
ATOM 2260 O O . LEU A 1 293 ? 1.729 1.345 -12.442 1.00 85.62 293 LEU A O 1
ATOM 2264 N N . TYR A 1 294 ? 0.430 3.146 -12.789 1.00 86.44 294 TYR A N 1
ATOM 2265 C CA . TYR A 1 294 ? 0.167 2.848 -14.193 1.00 86.44 294 TYR A CA 1
ATOM 2266 C C . TYR A 1 294 ? 1.469 2.729 -14.996 1.00 86.44 294 TYR A C 1
ATOM 2268 O O . TYR A 1 294 ? 1.679 1.740 -15.693 1.00 86.44 294 TYR A O 1
ATOM 2276 N N . THR A 1 295 ? 2.382 3.693 -14.846 1.00 89.12 295 THR A N 1
ATOM 2277 C CA . THR A 1 295 ? 3.670 3.678 -15.555 1.00 89.12 295 THR A CA 1
ATOM 2278 C C . THR A 1 295 ? 4.548 2.505 -15.116 1.00 89.12 295 THR A C 1
ATOM 2280 O O . THR A 1 295 ? 5.161 1.859 -15.963 1.00 89.12 295 THR A O 1
ATOM 2283 N N . MET A 1 296 ? 4.572 2.180 -13.816 1.00 91.56 296 MET A N 1
ATOM 2284 C CA . MET A 1 296 ? 5.271 1.003 -13.288 1.00 91.56 296 MET A CA 1
ATOM 2285 C C . MET A 1 296 ? 4.742 -0.268 -13.949 1.00 91.56 296 MET A C 1
ATOM 2287 O O . MET A 1 296 ? 5.520 -1.003 -14.550 1.00 91.56 296 MET A O 1
ATOM 2291 N N . PHE A 1 297 ? 3.429 -0.506 -13.901 1.00 91.81 297 PHE A N 1
ATOM 2292 C CA . PHE A 1 297 ? 2.830 -1.709 -14.475 1.00 91.81 297 PHE A CA 1
ATOM 2293 C C . PHE A 1 297 ? 3.058 -1.807 -15.981 1.00 91.81 297 PHE A C 1
ATOM 2295 O O . PHE A 1 297 ? 3.478 -2.859 -16.449 1.00 91.81 297 PHE A O 1
ATOM 2302 N N . VAL A 1 298 ? 2.852 -0.725 -16.735 1.00 93.19 298 VAL A N 1
ATOM 2303 C CA . VAL A 1 298 ? 3.054 -0.731 -18.191 1.00 93.19 298 VAL A CA 1
ATOM 2304 C C . VAL A 1 298 ? 4.501 -1.063 -18.544 1.00 93.19 298 VAL A C 1
ATOM 2306 O O . VAL A 1 298 ? 4.729 -1.964 -19.348 1.00 93.19 298 VAL A O 1
ATOM 2309 N N . ARG A 1 299 ? 5.490 -0.406 -17.922 1.00 94.12 299 ARG A N 1
ATOM 2310 C CA . ARG A 1 299 ? 6.901 -0.704 -18.211 1.00 94.12 299 ARG A CA 1
ATOM 2311 C C . ARG A 1 299 ? 7.264 -2.137 -17.823 1.00 94.12 299 ARG A C 1
ATOM 2313 O O . ARG A 1 299 ? 7.951 -2.811 -18.582 1.00 94.12 299 ARG A O 1
ATOM 2320 N N . LEU A 1 300 ? 6.777 -2.626 -16.683 1.00 95.19 300 LEU A N 1
ATOM 2321 C CA . LEU A 1 300 ? 7.019 -4.005 -16.254 1.00 95.19 300 LEU A CA 1
ATOM 2322 C C . LEU A 1 300 ? 6.390 -5.024 -17.212 1.00 95.19 300 LEU A C 1
ATOM 2324 O O . LEU A 1 300 ? 7.052 -5.992 -17.562 1.00 95.19 300 LEU A O 1
ATOM 2328 N N . ILE A 1 301 ? 5.153 -4.800 -17.667 1.00 94.62 301 ILE A N 1
ATOM 2329 C CA . ILE A 1 301 ? 4.455 -5.686 -18.610 1.00 94.62 301 ILE A CA 1
ATOM 2330 C C . ILE A 1 301 ? 5.138 -5.682 -19.977 1.00 94.62 301 ILE A C 1
ATOM 2332 O O . ILE A 1 301 ? 5.232 -6.738 -20.593 1.00 94.62 301 ILE A O 1
ATOM 2336 N N . ILE A 1 302 ? 5.611 -4.528 -20.454 1.00 94.25 302 ILE A N 1
ATOM 2337 C CA . ILE A 1 302 ? 6.304 -4.418 -21.746 1.00 94.25 302 ILE A CA 1
ATOM 2338 C C . ILE A 1 302 ? 7.664 -5.119 -21.701 1.00 94.25 302 ILE A C 1
ATOM 2340 O O . ILE A 1 302 ? 8.034 -5.783 -22.664 1.00 94.25 302 ILE A O 1
ATOM 2344 N N . HIS A 1 303 ? 8.409 -4.999 -20.600 1.00 94.69 303 HIS A N 1
ATOM 2345 C CA . HIS A 1 303 ? 9.750 -5.578 -20.511 1.00 94.69 303 HIS A CA 1
ATOM 2346 C C . HIS A 1 303 ? 9.758 -7.043 -20.085 1.00 94.69 303 HIS A C 1
ATOM 2348 O O . HIS A 1 303 ? 10.623 -7.793 -20.536 1.00 94.69 303 HIS A O 1
ATOM 2354 N N . PHE A 1 304 ? 8.806 -7.464 -19.251 1.00 95.81 304 PHE A N 1
ATOM 2355 C CA . PHE A 1 304 ? 8.839 -8.777 -18.624 1.00 95.81 304 PHE A CA 1
ATOM 2356 C C . PHE A 1 304 ? 7.528 -9.544 -18.756 1.00 95.81 304 PHE A C 1
ATOM 2358 O O . PHE A 1 304 ? 6.413 -9.014 -18.695 1.00 95.81 304 PHE A O 1
ATOM 2365 N N . LYS A 1 305 ? 7.676 -10.856 -18.867 1.00 95.62 305 LYS A N 1
ATOM 2366 C CA . LYS A 1 305 ? 6.664 -11.837 -18.521 1.00 95.62 305 LYS A CA 1
ATOM 2367 C C . LYS A 1 305 ? 7.000 -12.374 -17.130 1.00 95.62 305 LYS A C 1
ATOM 2369 O O . LYS A 1 305 ? 8.094 -12.876 -16.890 1.00 95.62 305 LYS A O 1
ATOM 2374 N N . PHE A 1 306 ? 6.051 -12.231 -16.211 1.00 94.81 306 PHE A N 1
ATOM 2375 C CA . PHE A 1 306 ? 6.188 -12.693 -14.834 1.00 94.81 306 PHE A CA 1
ATOM 2376 C C . PHE A 1 306 ? 5.678 -14.125 -14.718 1.00 94.81 306 PHE A C 1
ATOM 2378 O O . PHE A 1 306 ? 4.555 -14.415 -15.131 1.00 94.81 306 PHE A O 1
ATOM 2385 N N . THR A 1 307 ? 6.476 -14.991 -14.101 1.00 95.06 307 THR A N 1
ATOM 2386 C CA . THR A 1 307 ? 6.081 -16.362 -13.766 1.00 95.06 307 THR A CA 1
ATOM 2387 C C . THR A 1 307 ? 6.203 -16.554 -12.256 1.00 95.06 307 THR A C 1
ATOM 2389 O O . THR A 1 307 ? 7.205 -16.165 -11.658 1.00 95.06 307 THR A O 1
ATOM 2392 N N . ALA A 1 308 ? 5.184 -17.126 -11.615 1.00 95.38 308 ALA A N 1
ATOM 2393 C CA . ALA A 1 308 ? 5.222 -17.417 -10.184 1.00 95.38 308 ALA A CA 1
ATOM 2394 C C . ALA A 1 308 ? 6.313 -18.450 -9.854 1.00 95.38 308 ALA A C 1
ATOM 2396 O O . ALA A 1 308 ? 6.471 -19.437 -10.575 1.00 95.38 308 ALA A O 1
ATOM 2397 N N . SER A 1 309 ? 7.031 -18.242 -8.747 1.00 94.88 309 SER A N 1
ATOM 2398 C CA . SER A 1 309 ? 7.916 -19.268 -8.187 1.00 94.88 309 SER A CA 1
ATOM 2399 C C . SER A 1 309 ? 7.119 -20.515 -7.809 1.00 94.88 309 SER A C 1
ATOM 2401 O O . SER A 1 309 ? 6.009 -20.415 -7.284 1.00 94.88 309 SER A O 1
ATOM 2403 N N . LYS A 1 310 ? 7.700 -21.697 -8.036 1.00 93.19 310 LYS A N 1
ATOM 2404 C CA . LYS A 1 310 ? 7.102 -22.968 -7.593 1.00 93.19 310 LYS A CA 1
ATOM 2405 C C . LYS A 1 310 ? 7.228 -23.171 -6.083 1.00 93.19 310 LYS A C 1
ATOM 2407 O O . LYS A 1 310 ? 6.376 -23.816 -5.484 1.00 93.19 310 LYS A O 1
ATOM 2412 N N . GLU A 1 311 ? 8.287 -22.637 -5.482 1.00 92.94 311 GLU A N 1
ATOM 2413 C CA . GLU A 1 311 ? 8.594 -22.801 -4.058 1.00 92.94 311 GLU A CA 1
ATOM 2414 C C . GLU A 1 311 ? 7.924 -21.732 -3.189 1.00 92.94 311 GLU A C 1
ATOM 2416 O O . GLU A 1 311 ? 7.565 -22.000 -2.046 1.00 92.94 311 GLU A O 1
ATOM 2421 N N . ALA A 1 312 ? 7.768 -20.516 -3.718 1.00 94.00 312 ALA A N 1
ATOM 2422 C CA . ALA A 1 312 ? 7.151 -19.396 -3.010 1.00 94.00 312 ALA A CA 1
ATOM 2423 C C . ALA A 1 312 ? 6.208 -18.596 -3.931 1.00 94.00 312 ALA A C 1
ATOM 2425 O O . ALA A 1 312 ? 6.506 -17.441 -4.256 1.00 94.00 312 ALA A O 1
ATOM 2426 N N . PRO A 1 313 ? 5.088 -19.188 -4.386 1.00 94.62 313 PRO A N 1
ATOM 2427 C CA . PRO A 1 313 ? 4.141 -18.509 -5.263 1.00 94.62 313 PRO A CA 1
ATOM 2428 C C . PRO A 1 313 ? 3.440 -17.337 -4.551 1.00 94.62 313 PRO A C 1
ATOM 2430 O O . PRO A 1 313 ? 3.263 -17.361 -3.330 1.00 94.62 313 PRO A O 1
ATOM 2433 N N . PRO A 1 314 ? 2.989 -16.311 -5.295 1.00 93.94 314 PRO A N 1
ATOM 2434 C CA . PRO A 1 314 ? 2.146 -15.263 -4.738 1.00 93.94 314 PRO A CA 1
ATOM 2435 C C . PRO A 1 314 ? 0.787 -15.824 -4.311 1.00 93.94 314 PRO A C 1
ATOM 2437 O O . PRO A 1 314 ? 0.185 -16.638 -5.008 1.00 93.94 314 PRO A O 1
ATOM 2440 N N . THR A 1 315 ? 0.275 -15.348 -3.176 1.00 91.88 315 THR A N 1
ATOM 2441 C CA . THR A 1 315 ? -1.116 -15.597 -2.775 1.00 91.88 315 THR A CA 1
ATOM 2442 C C . THR A 1 315 ? -2.030 -14.629 -3.525 1.00 91.88 315 THR A C 1
ATOM 2444 O O . THR A 1 315 ? -1.893 -13.418 -3.375 1.00 91.88 315 THR A O 1
ATOM 2447 N N . THR A 1 316 ? -2.944 -15.158 -4.338 1.00 87.44 316 THR A N 1
ATOM 2448 C CA . THR A 1 316 ? -3.886 -14.371 -5.158 1.00 87.44 316 THR A CA 1
ATOM 2449 C C . THR A 1 316 ? -5.258 -14.202 -4.512 1.00 87.44 316 THR A C 1
ATOM 2451 O O . THR A 1 316 ? -6.069 -13.423 -5.005 1.00 87.44 316 THR A O 1
ATOM 2454 N N . ASP A 1 317 ? -5.524 -14.924 -3.426 1.00 85.31 317 ASP A N 1
ATOM 2455 C CA . ASP A 1 317 ? -6.770 -14.820 -2.677 1.00 85.31 317 ASP A CA 1
ATOM 2456 C C . ASP A 1 317 ? -6.867 -13.470 -1.947 1.00 85.31 317 ASP A C 1
ATOM 2458 O O . ASP A 1 317 ? -5.951 -13.074 -1.220 1.00 85.31 317 ASP A O 1
ATOM 2462 N N . TYR A 1 318 ? -7.981 -12.760 -2.136 1.00 77.44 318 TYR A N 1
ATOM 2463 C CA . TYR A 1 318 ? -8.168 -11.393 -1.642 1.00 77.44 318 TYR A CA 1
ATOM 2464 C C . TYR A 1 318 ? -8.346 -11.304 -0.117 1.00 77.44 318 TYR A C 1
ATOM 2466 O O . TYR A 1 318 ? -8.366 -10.193 0.412 1.00 77.44 318 TYR A O 1
ATOM 2474 N N . ILE A 1 319 ? -8.466 -12.425 0.600 1.00 78.50 319 ILE A N 1
ATOM 2475 C CA . ILE A 1 319 ? -8.512 -12.496 2.069 1.00 78.50 319 ILE A CA 1
ATOM 2476 C C . ILE A 1 319 ? -7.140 -12.910 2.608 1.00 78.50 319 ILE A C 1
ATOM 2478 O O . ILE A 1 319 ? -6.605 -12.306 3.543 1.00 78.50 319 ILE A O 1
ATOM 2482 N N . ASP A 1 320 ? -6.541 -13.924 1.995 1.00 81.12 320 ASP A N 1
ATOM 2483 C CA . ASP A 1 320 ? -5.379 -14.623 2.525 1.00 81.12 320 ASP A CA 1
ATOM 2484 C C . ASP A 1 320 ? -4.045 -14.024 2.099 1.00 81.12 320 ASP A C 1
ATOM 2486 O O . ASP A 1 320 ? -3.012 -14.402 2.661 1.00 81.12 320 ASP A O 1
ATOM 2490 N N . PHE A 1 321 ? -4.033 -13.092 1.145 1.00 84.81 321 PHE A N 1
ATOM 2491 C CA . PHE A 1 321 ? -2.791 -12.490 0.662 1.00 84.81 321 PHE A CA 1
ATOM 2492 C C . PHE A 1 321 ? -2.082 -11.600 1.684 1.00 84.81 321 PHE A C 1
ATOM 2494 O O . PHE A 1 321 ? -0.871 -11.409 1.572 1.00 84.81 321 PHE A O 1
ATOM 2501 N N . ASN A 1 322 ? -2.802 -11.058 2.669 1.00 81.81 322 ASN A N 1
ATOM 2502 C CA . ASN A 1 322 ? -2.219 -10.168 3.668 1.00 81.81 322 ASN A CA 1
ATOM 2503 C C . ASN A 1 322 ? -1.307 -10.952 4.633 1.00 81.81 322 ASN A C 1
ATOM 2505 O O . ASN A 1 322 ? -1.702 -11.981 5.186 1.00 81.81 322 ASN A O 1
ATOM 2509 N N . GLU A 1 323 ? -0.086 -10.461 4.849 1.00 82.94 323 GLU A N 1
ATOM 2510 C CA . GLU A 1 323 ? 0.909 -11.026 5.771 1.00 82.94 323 GLU A CA 1
ATOM 2511 C C . GLU A 1 323 ? 0.385 -11.023 7.206 1.00 82.94 323 GLU A C 1
ATOM 2513 O O . GLU A 1 323 ? 0.547 -12.003 7.932 1.00 82.94 323 GLU A O 1
ATOM 2518 N N . ASN A 1 324 ? -0.316 -9.953 7.579 1.00 76.19 324 ASN A N 1
ATOM 2519 C CA . ASN A 1 324 ? -0.961 -9.828 8.869 1.00 76.19 324 ASN A CA 1
ATOM 2520 C C . ASN A 1 324 ? -2.403 -9.344 8.697 1.00 76.19 324 ASN A C 1
ATOM 2522 O O . ASN A 1 324 ? -2.653 -8.151 8.535 1.00 76.19 324 ASN A O 1
ATOM 2526 N N . ARG A 1 325 ? -3.367 -10.270 8.791 1.00 70.06 325 ARG A N 1
ATOM 2527 C CA . ARG A 1 325 ? -4.813 -9.984 8.661 1.00 70.06 325 ARG A CA 1
ATOM 2528 C C . ARG A 1 325 ? -5.338 -8.958 9.670 1.00 70.06 325 ARG A C 1
ATOM 2530 O O . ARG A 1 325 ? -6.423 -8.429 9.484 1.00 70.06 325 ARG A O 1
ATOM 2537 N N . LYS A 1 326 ? -4.566 -8.696 10.724 1.00 62.97 326 LYS A N 1
ATOM 2538 C CA . LYS A 1 326 ? -4.896 -7.762 11.793 1.00 62.97 326 LYS A CA 1
ATOM 2539 C C . LYS A 1 326 ? -4.489 -6.326 11.463 1.00 62.97 326 LYS A C 1
ATOM 2541 O O . LYS A 1 326 ? -5.013 -5.401 12.074 1.00 62.97 326 LYS A O 1
ATOM 2546 N N . ASP A 1 327 ? -3.546 -6.099 10.553 1.00 66.00 327 ASP A N 1
ATOM 2547 C CA . ASP A 1 327 ? -3.016 -4.755 10.312 1.00 66.00 327 ASP A CA 1
ATOM 2548 C C . ASP A 1 327 ? -4.007 -3.852 9.567 1.00 66.00 327 ASP A C 1
ATOM 2550 O O . ASP A 1 327 ? -4.712 -4.274 8.655 1.00 66.00 327 ASP A O 1
ATOM 2554 N N . ALA A 1 328 ? -4.002 -2.562 9.916 1.00 65.94 328 ALA A N 1
ATOM 2555 C CA . ALA A 1 328 ? -4.827 -1.550 9.249 1.00 65.94 328 ALA A CA 1
ATOM 2556 C C . ALA A 1 328 ? -4.397 -1.271 7.794 1.00 65.94 328 ALA A C 1
ATOM 2558 O O . ALA A 1 328 ? -5.134 -0.655 7.026 1.00 65.94 328 ALA A O 1
ATOM 2559 N N . SER A 1 329 ? -3.183 -1.687 7.429 1.00 71.69 329 SER A N 1
ATOM 2560 C CA . SER A 1 329 ? -2.651 -1.620 6.068 1.00 71.69 329 SER A CA 1
ATOM 2561 C C . SER A 1 329 ? -2.417 -3.035 5.569 1.00 71.69 329 SER A C 1
ATOM 2563 O O . SER A 1 329 ? -2.029 -3.907 6.343 1.00 71.69 329 SER A O 1
ATOM 2565 N N . VAL A 1 330 ? -2.589 -3.245 4.269 1.00 74.31 330 VAL A N 1
ATOM 2566 C CA . VAL A 1 330 ? -2.353 -4.553 3.669 1.00 74.31 330 VAL A CA 1
ATOM 2567 C C . VAL A 1 330 ? -0.929 -4.638 3.140 1.00 74.31 330 VAL A C 1
ATOM 2569 O O . VAL A 1 330 ? -0.513 -3.809 2.329 1.00 74.31 330 VAL A O 1
ATOM 2572 N N . LEU A 1 331 ? -0.194 -5.656 3.581 1.00 81.25 331 LEU A N 1
ATOM 2573 C CA . LEU A 1 331 ? 1.127 -5.983 3.065 1.00 81.25 331 LEU A CA 1
ATOM 2574 C C . LEU A 1 331 ? 1.096 -7.423 2.552 1.00 81.25 331 LEU A C 1
ATOM 2576 O O . LEU A 1 331 ? 0.834 -8.323 3.343 1.00 81.25 331 LEU A O 1
ATOM 2580 N N . PRO A 1 332 ? 1.343 -7.677 1.257 1.00 87.69 332 PRO A N 1
ATOM 2581 C CA . PRO A 1 332 ? 1.337 -9.039 0.748 1.00 87.69 332 PRO A CA 1
ATOM 2582 C C . PRO A 1 332 ? 2.362 -9.921 1.471 1.00 87.69 332 PRO A C 1
ATOM 2584 O O . PRO A 1 332 ? 3.492 -9.486 1.748 1.00 87.69 332 PRO A O 1
ATOM 2587 N N . LYS A 1 333 ? 1.974 -11.175 1.729 1.00 90.44 333 LYS A N 1
ATOM 2588 C CA . LYS A 1 333 ? 2.891 -12.250 2.129 1.00 90.44 333 LYS A CA 1
ATOM 2589 C C . LYS A 1 333 ? 4.084 -12.292 1.181 1.00 90.44 333 LYS A C 1
ATOM 2591 O O . LYS A 1 333 ? 3.957 -11.983 0.001 1.00 90.44 333 LYS A O 1
ATOM 2596 N N . ARG A 1 334 ? 5.251 -12.672 1.698 1.00 93.38 334 ARG A N 1
ATOM 2597 C CA . ARG A 1 334 ? 6.469 -12.824 0.893 1.00 93.38 334 ARG A CA 1
ATOM 2598 C C . ARG A 1 334 ? 6.235 -13.846 -0.222 1.00 93.38 334 ARG A C 1
ATOM 2600 O O . ARG A 1 334 ? 5.749 -14.942 0.041 1.00 93.38 334 ARG A O 1
ATOM 2607 N N . TYR A 1 335 ? 6.597 -13.479 -1.444 1.00 95.25 335 TYR A N 1
ATOM 2608 C CA . TYR A 1 335 ? 6.513 -14.340 -2.618 1.00 95.25 335 TYR A CA 1
ATOM 2609 C C . TYR A 1 335 ? 7.697 -14.076 -3.541 1.00 95.25 335 TYR A C 1
ATOM 2611 O O . TYR A 1 335 ? 8.355 -13.040 -3.441 1.00 95.25 335 TYR A O 1
ATOM 2619 N N . ARG A 1 336 ? 7.961 -15.016 -4.446 1.00 95.94 336 ARG A N 1
ATOM 2620 C CA . ARG A 1 336 ? 8.987 -14.891 -5.476 1.00 95.94 336 ARG A CA 1
ATOM 2621 C C . ARG A 1 336 ? 8.386 -14.990 -6.869 1.00 95.94 336 ARG A C 1
ATOM 2623 O O . ARG A 1 336 ? 7.415 -15.712 -7.106 1.00 95.94 336 ARG A O 1
ATOM 2630 N N . VAL A 1 337 ? 8.996 -14.267 -7.796 1.00 95.69 337 VAL A N 1
ATOM 2631 C CA . VAL A 1 337 ? 8.656 -14.289 -9.219 1.00 95.69 337 VAL A CA 1
ATOM 2632 C C . VAL A 1 337 ? 9.912 -14.462 -10.054 1.00 95.69 337 VAL A C 1
ATOM 2634 O O . VAL A 1 337 ? 10.976 -13.959 -9.702 1.00 95.69 337 VAL A O 1
ATOM 2637 N N . LYS A 1 338 ? 9.771 -15.148 -11.182 1.00 95.38 338 LYS A N 1
ATOM 2638 C CA . LYS A 1 338 ? 10.761 -15.186 -12.249 1.00 95.38 338 LYS A CA 1
ATOM 2639 C C . LYS A 1 338 ? 10.415 -14.132 -13.295 1.00 95.38 338 LYS A C 1
ATOM 2641 O O . LYS A 1 338 ? 9.243 -13.965 -13.646 1.00 95.38 338 LYS A O 1
ATOM 2646 N N . LEU A 1 339 ? 11.440 -13.443 -13.783 1.00 94.38 339 LEU A N 1
ATOM 2647 C CA . LEU A 1 339 ? 11.328 -12.410 -14.807 1.00 94.38 339 LEU A CA 1
ATOM 2648 C C . LEU A 1 339 ? 11.870 -12.961 -16.126 1.00 94.38 339 LEU A C 1
ATOM 2650 O O . LEU A 1 339 ? 13.064 -13.218 -16.251 1.00 94.38 339 LEU A O 1
ATOM 2654 N N . GLU A 1 340 ? 10.990 -13.163 -17.100 1.00 93.19 340 GLU A N 1
ATOM 2655 C CA . GLU A 1 340 ? 11.366 -13.513 -18.471 1.00 93.19 340 GLU A CA 1
ATOM 2656 C C . GLU A 1 340 ? 11.332 -12.239 -19.315 1.00 93.19 340 GLU A C 1
ATOM 2658 O O . GLU A 1 340 ? 10.281 -11.611 -19.441 1.00 93.19 340 GLU A O 1
ATOM 2663 N N . GLU A 1 341 ? 12.467 -11.831 -19.875 1.00 94.25 341 GLU A N 1
ATOM 2664 C CA . GLU A 1 341 ? 12.510 -10.691 -20.793 1.00 94.25 341 GLU A CA 1
ATOM 2665 C C . GLU A 1 341 ? 11.694 -10.980 -22.052 1.00 94.25 341 GLU A C 1
ATOM 2667 O O . GLU A 1 341 ? 11.788 -12.057 -22.641 1.00 94.25 341 GLU A O 1
ATOM 2672 N N . ARG A 1 342 ? 10.866 -10.013 -22.452 1.00 94.88 342 ARG A N 1
ATOM 2673 C CA . ARG A 1 342 ? 10.046 -10.116 -23.669 1.00 94.88 342 ARG A CA 1
ATOM 2674 C C . ARG A 1 342 ? 10.812 -9.760 -24.935 1.00 94.88 342 ARG A C 1
ATOM 2676 O O . ARG A 1 342 ? 10.472 -10.253 -26.001 1.00 94.88 342 ARG A O 1
ATOM 2683 N N . GLU A 1 343 ? 11.819 -8.911 -24.789 1.00 94.12 343 GLU A N 1
ATOM 2684 C CA . GLU A 1 343 ? 12.676 -8.414 -25.860 1.00 94.12 343 GLU A CA 1
ATOM 2685 C C . GLU A 1 343 ? 14.134 -8.774 -25.554 1.00 94.12 343 GLU A C 1
ATOM 2687 O O . GLU A 1 343 ? 14.462 -8.998 -24.385 1.00 94.12 343 GLU A O 1
ATOM 2692 N N . PRO A 1 344 ? 15.025 -8.797 -26.559 1.00 94.62 344 PRO A N 1
ATOM 2693 C CA . PRO A 1 344 ? 16.455 -8.970 -26.332 1.00 94.62 344 PRO A CA 1
ATOM 2694 C C . PRO A 1 344 ? 17.013 -7.963 -25.317 1.00 94.62 344 PRO A C 1
ATOM 2696 O O . PRO A 1 344 ? 16.588 -6.799 -25.272 1.00 94.62 344 PRO A O 1
ATOM 2699 N N . ARG A 1 345 ? 17.988 -8.411 -24.518 1.00 92.75 345 ARG A N 1
ATOM 2700 C CA . ARG A 1 345 ? 18.593 -7.653 -23.411 1.00 92.75 345 ARG A CA 1
ATOM 2701 C C . ARG A 1 345 ? 19.041 -6.254 -23.833 1.00 92.75 345 ARG A C 1
ATOM 2703 O O . ARG A 1 345 ? 18.840 -5.290 -23.095 1.00 92.75 345 ARG A O 1
ATOM 2710 N N . GLU A 1 346 ? 19.573 -6.124 -25.043 1.00 95.44 346 GLU A N 1
ATOM 2711 C CA . GLU A 1 346 ? 20.096 -4.875 -25.595 1.00 95.44 346 GLU A CA 1
ATOM 2712 C C . GLU A 1 346 ? 19.001 -3.805 -25.744 1.00 95.44 346 GLU A C 1
ATOM 2714 O O . GLU A 1 346 ? 19.250 -2.612 -25.558 1.00 95.44 346 GLU A O 1
ATOM 2719 N N . VAL A 1 347 ? 17.762 -4.212 -26.052 1.00 95.06 347 VAL A N 1
ATOM 2720 C CA . VAL A 1 347 ? 16.615 -3.296 -26.157 1.00 95.06 347 VAL A CA 1
ATOM 2721 C C . VAL A 1 347 ? 16.278 -2.724 -24.786 1.00 95.06 347 VAL A C 1
ATOM 2723 O O . VAL A 1 347 ? 16.056 -1.518 -24.650 1.00 95.06 347 VAL A O 1
ATOM 2726 N N . LEU A 1 348 ? 16.253 -3.580 -23.764 1.00 93.12 348 LEU A N 1
ATOM 2727 C CA . LEU A 1 348 ? 15.996 -3.182 -22.386 1.00 93.12 348 LEU A CA 1
ATOM 2728 C C . LEU A 1 348 ? 17.089 -2.240 -21.872 1.00 93.12 348 LEU A C 1
ATOM 2730 O O . LEU A 1 348 ? 16.769 -1.166 -21.369 1.00 93.12 348 LEU A O 1
ATOM 2734 N N . GLU A 1 349 ? 18.359 -2.589 -22.062 1.00 94.25 349 GLU A N 1
ATOM 2735 C CA . GLU A 1 349 ? 19.499 -1.758 -21.660 1.00 94.25 349 GLU A CA 1
ATOM 2736 C C . GLU A 1 349 ? 19.484 -0.387 -22.338 1.00 94.25 349 GLU A C 1
ATOM 2738 O O . GLU A 1 349 ? 19.603 0.634 -21.658 1.00 94.25 349 GLU A O 1
ATOM 2743 N N . ARG A 1 350 ? 19.228 -0.334 -23.651 1.00 95.94 350 ARG A N 1
ATOM 2744 C CA . ARG A 1 350 ? 19.080 0.930 -24.385 1.00 95.94 350 ARG A CA 1
ATOM 2745 C C . ARG A 1 350 ? 17.960 1.799 -23.812 1.00 95.94 350 ARG A C 1
ATOM 2747 O O . ARG A 1 350 ? 18.144 3.004 -23.645 1.00 95.94 350 ARG A O 1
ATOM 2754 N N . ASN A 1 351 ? 16.809 1.206 -23.492 1.00 94.44 351 ASN A N 1
ATOM 2755 C CA . ASN A 1 351 ? 15.673 1.931 -22.918 1.00 94.44 351 ASN A CA 1
ATOM 2756 C C . ASN A 1 351 ? 15.982 2.455 -21.505 1.00 94.44 351 ASN A C 1
ATOM 2758 O O . ASN A 1 351 ? 15.591 3.573 -21.155 1.00 94.44 351 ASN A O 1
ATOM 2762 N N . LEU A 1 352 ? 16.694 1.669 -20.690 1.00 94.31 352 LEU A N 1
ATOM 2763 C CA . LEU A 1 352 ? 17.146 2.093 -19.365 1.00 94.31 352 LEU A CA 1
ATOM 2764 C C . LEU A 1 352 ? 18.165 3.234 -19.463 1.00 94.31 352 LEU A C 1
ATOM 2766 O O . LEU A 1 352 ? 18.056 4.195 -18.702 1.00 94.31 352 LEU A O 1
ATOM 2770 N N . GLU A 1 353 ? 19.100 3.174 -20.411 1.00 95.50 353 GLU A N 1
ATOM 2771 C CA . GLU A 1 353 ? 20.103 4.221 -20.619 1.00 95.50 353 GLU A CA 1
ATOM 2772 C C . GLU A 1 353 ? 19.472 5.518 -21.144 1.00 95.50 353 GLU A C 1
ATOM 2774 O O . GLU A 1 353 ? 19.774 6.603 -20.649 1.00 95.50 353 GLU A O 1
ATOM 2779 N N . GLN A 1 354 ? 18.514 5.434 -22.072 1.00 94.88 354 GLN A N 1
ATOM 2780 C CA . GLN A 1 354 ? 17.763 6.604 -22.534 1.00 94.88 354 GLN A CA 1
ATOM 2781 C C . GLN A 1 354 ? 17.022 7.292 -21.378 1.00 94.88 354 GLN A C 1
ATOM 2783 O O . GLN A 1 354 ? 17.103 8.510 -21.221 1.00 94.88 354 GLN A O 1
ATOM 2788 N N . SER A 1 355 ? 16.336 6.508 -20.544 1.00 93.88 355 SER A N 1
ATOM 2789 C CA . SER A 1 355 ? 15.627 7.008 -19.363 1.00 93.88 355 SER A CA 1
ATOM 2790 C C . SER A 1 355 ? 16.590 7.601 -18.323 1.00 93.88 355 SER A C 1
ATOM 2792 O O . SER A 1 355 ? 16.325 8.656 -17.746 1.00 93.88 355 SER A O 1
ATOM 2794 N N . LYS A 1 356 ? 17.765 6.992 -18.123 1.00 93.88 356 LYS A N 1
ATOM 2795 C CA . LYS A 1 356 ? 18.825 7.530 -17.257 1.00 93.88 356 LYS A CA 1
ATOM 2796 C C . LYS A 1 356 ? 19.325 8.885 -17.758 1.00 93.88 356 LYS A C 1
ATOM 2798 O O . LYS A 1 356 ? 19.414 9.819 -16.967 1.00 93.88 356 LYS A O 1
ATOM 2803 N N . ASN A 1 357 ? 19.579 9.022 -19.057 1.00 93.94 357 ASN A N 1
ATOM 2804 C CA . ASN A 1 357 ? 20.024 10.283 -19.649 1.00 93.94 357 ASN A CA 1
ATOM 2805 C C . ASN A 1 357 ? 18.953 11.373 -19.532 1.00 93.94 357 ASN A C 1
ATOM 2807 O O . ASN A 1 357 ? 19.263 12.495 -19.127 1.00 93.94 357 ASN A O 1
ATOM 2811 N N . ALA A 1 358 ? 17.685 11.030 -19.780 1.00 91.50 358 ALA A N 1
ATOM 2812 C CA . ALA A 1 358 ? 16.558 11.954 -19.647 1.00 91.50 358 ALA A CA 1
ATOM 2813 C C . ALA A 1 358 ? 16.339 12.441 -18.202 1.00 91.50 358 ALA A C 1
ATOM 2815 O O . ALA A 1 358 ? 15.901 13.571 -17.990 1.00 91.50 358 ALA A O 1
ATOM 2816 N N . THR A 1 359 ? 16.670 11.613 -17.208 1.00 92.00 359 THR A N 1
ATOM 2817 C CA . THR A 1 359 ? 16.457 11.902 -15.777 1.00 92.00 359 THR A CA 1
ATOM 2818 C C . THR A 1 359 ? 17.724 12.321 -15.029 1.00 92.00 359 THR A C 1
ATOM 2820 O O . THR A 1 359 ? 17.665 12.578 -13.830 1.00 92.00 359 THR A O 1
ATOM 2823 N N . SER A 1 360 ? 18.858 12.445 -15.724 1.00 88.38 360 SER A N 1
ATOM 2824 C CA . SER A 1 360 ? 20.171 12.754 -15.133 1.00 88.38 360 SER A CA 1
ATOM 2825 C C . SER A 1 360 ? 20.187 14.044 -14.305 1.00 88.38 360 SER A C 1
ATOM 2827 O O . SER A 1 360 ? 20.774 14.080 -13.233 1.00 88.38 360 SER A O 1
ATOM 2829 N N . HIS A 1 361 ? 19.469 15.076 -14.749 1.00 86.25 361 HIS A N 1
ATOM 2830 C CA . HIS A 1 361 ? 19.359 16.373 -14.074 1.00 86.25 361 HIS A CA 1
ATOM 2831 C C . HIS A 1 361 ? 18.615 16.344 -12.724 1.00 86.25 361 HIS A C 1
ATOM 2833 O O . HIS A 1 361 ? 18.626 17.341 -12.005 1.00 86.25 361 HIS A O 1
ATOM 2839 N N . LEU A 1 362 ? 17.925 15.246 -12.393 1.00 82.38 362 LEU A N 1
ATOM 2840 C CA . LEU A 1 362 ? 17.136 15.107 -11.160 1.00 82.38 362 LEU A CA 1
ATOM 2841 C C . LEU A 1 362 ? 17.941 14.525 -10.000 1.00 82.38 362 LEU A C 1
ATOM 2843 O O . LEU A 1 362 ? 17.516 14.623 -8.851 1.00 82.38 362 LEU A O 1
ATOM 2847 N N . VAL A 1 363 ? 19.063 13.879 -10.303 1.00 69.50 363 VAL A N 1
ATOM 2848 C CA . VAL A 1 363 ? 19.944 13.269 -9.313 1.00 69.50 363 VAL A CA 1
ATOM 2849 C C . VAL A 1 363 ? 21.158 14.181 -9.206 1.00 69.50 363 VAL A C 1
ATOM 2851 O O . VAL A 1 363 ? 21.905 14.334 -10.168 1.00 69.50 363 VAL A O 1
ATOM 2854 N N . LEU A 1 364 ? 21.315 14.850 -8.063 1.00 55.41 364 LEU A N 1
ATOM 2855 C CA . LEU A 1 364 ? 22.551 15.572 -7.769 1.00 55.41 364 LEU A CA 1
ATOM 2856 C C . LEU A 1 364 ? 23.686 14.542 -7.684 1.00 55.41 364 LEU A C 1
ATOM 2858 O O . LEU A 1 364 ? 23.497 13.489 -7.075 1.00 55.41 364 LEU A O 1
ATOM 2862 N N . ALA A 1 365 ? 24.796 14.832 -8.366 1.00 42.09 365 ALA A N 1
ATOM 2863 C CA . ALA A 1 365 ? 25.976 13.972 -8.434 1.00 42.09 365 ALA A CA 1
ATOM 2864 C C . ALA A 1 365 ? 26.594 13.696 -7.058 1.00 42.09 365 ALA A C 1
ATOM 2866 O O . ALA A 1 365 ? 26.559 14.617 -6.206 1.00 42.09 365 ALA A O 1
#

Foldseek 3Di:
DDDDDDDDDDDDPDDDPDDDDDDDPVRVVVVVVVVVVVVVVLLVVLPDDPDPDFPPDDQAPDADSQQGSDVSVAFADQPPDPDAADDADLQFDDPDPVNVVVCVVVVVCLDLVNCVPPLVLLLLVLLLQLVVVLQVQLVVDPNSKDFSQLSVVQSVVQSVCCVPPLDHDPDSPDPVSVVVVVLVVVLLCVVQSHNDPCSRRVVVCVDPVCVVVVVVVVVSSVVHDRGGADFACAWDDDPNTIDGGGDGDDDPVLCVQQPCVQQNPCSQPPDPCSQVDPPRPDPDPDPSVCVSVVSSVVVLVQFWDKDWDPVFGQDPGSQPQAPDNRGPDGDGDTGMIHTDTPDPPVVSVVSSVVSCVSSVVSDDD

pLDDT: mean 75.3, std 16.9, range [30.48, 95.94]

Radius of gyration: 30.93 Å; chains: 1; bounding box: 68×72×117 Å

Secondary structure (DSSP, 8-state):
--PPPPPPPPPP------PPPPPPHHHHHHHHHHHHHHHHHHHHHHH--SS---TTS---S--BTTTBTHHHHSS--TTS--S--S---TTTS-SSHHHHHHHHHHHHHTSHHHIIIIIHHHHHHHHHHHHHHHHHHHHTSTTSEE--HHHHHHHHHHHHHHHHHS-----TT-HHHHHHHHHHHHHHHHH-SSS-HHHH-GGGGTSGGGHHHHHHHHHHHHH-PPPPPPB-SS-EEETTEEE-TT-B----HHHHTT-HHHH-TTTTS--GGGGG-TT-SSPPPP-GGGHHHHHHHHHHHHHEEEEE-SSSPPP--TTTTBS-TTSSS--BPP--EEEEESS-HHHHHHHHHHHHHHHGGGS--

Organism: NCBI:txid420778

Sequence (365 aa):
MSATPPSSGPGPLTYTLTHPPTPTPALALAIILLLLFLLHTLYTHAYTTDHPRIPGIPEPAGAVAFYGHLRALGDDHPSAFQRGSQGATIGTSPWDPSCKRKRTAVGAFMTRPAIQSRAAPLIDLETRGLIAGLLSASASTTNNEVDPRLLFLRATLNFTTLLCYAARFDDPADPLLADILTTAHAVSTFRSTAGNDHDHVPLLRHLPSSAPRRRLAKDLAARRDLLPPRRTFKEMEYEGVRIPKGVTVYVNAQAVNHDETAYGPDAHVFRPERWLDPDSKFKVPAPYHYSILYTMFVRLIIHFKFTASKEAPPTTDYIDFNENRKDASVLPKRYRVKLEEREPREVLERNLEQSKNATSHLVLA

InterPro domains:
  IPR001128 Cytochrome P450 [PF00067] (228-286)
  IPR036396 Cytochrome P450 superfamily [G3DSA:1.10.630.10] (69-226)
  IPR036396 Cytochrome P450 superfamily [G3DSA:1.10.630.10] (227-346)
  IPR036396 Cytochrome P450 superfamily [SSF48264] (20-314)
  IPR050364 Cytochrome P450 monooxygenase, fungi [PTHR46300] (229-281)